Protein AF-A0A0R0KRW7-F1 (afdb_monomer_lite)

Organism: Glycine max (NCBI:txid3847)

Foldseek 3Di:
DDPPPPDDDDQADKDKDDPDDDDDDPPDQDADLDQWIWIDDRPWIWIKHADDDADLVQWGPWIWIFTPPVPPPDPPDGPTHGDLVSVVVVCCVPPVPDDSVVVCSNYPRIHGHPDDPPPPDDPPVLVVVVVVVVVVVVVLDDDDDDDDDDDDDDDDDDPPVVVVVVVVVVVVVVVPPVVNVVVPDPDDPVRVVVVVVVVVVVVVVVVVVVVVVVVVVVVVVVVVVVVSVVVVVVVVVSVVVVVVVVVVVVVVVVVVVVVVVVVVVVVVVVVVVVVVVVVVVVVVVVVVVVVVVVVVVVVVVVVVVVVVVVVVVVVVVVVVVVVVVVVVVVVVVVVVVVVVVVVPD

Secondary structure (DSSP, 8-state):
----------TT--EEE-SS-----TT-------SEEEEEETTEEEEEEE-S-B-TTSBBS-EEEEPPGGG-SSTT---EE-SHHHHHHHHHHH-TT--HHHHHHTS-SS-B-S-----TT---HHHHHHHHHHHHHHHH-------------------HHHHHHHHHHHHHHHTS-HHHHHHH----HHHHHHHHHHHHHHHHHHHHHHHHHHHHHHHHHHHHHHHHHHHHHHHHHHHHHHHHHHHHHHHHHHHHHHHHHHHHHHHHHHHHHHHHHHHHHHHHHHHHHHHHHHHHHHHHHHHHHHHHHHHHHHHHHHHHHHHHHHHHHHHHHHHHHHHHHHTT-

Radius of gyration: 58.1 Å; chains: 1; bounding box: 167×55×171 Å

InterPro domains:
  IPR055508 Domain of unknown function DUF7081 [PF23299] (48-113)

Sequence (345 aa):
MSPESVWAWHSSRVYIKTSALTSSIDGRLVKRHLSSCVIRLGMTLLTKKVGRRTNETGYFHDSYLSLPRSLERSSRHSRRFQSKPVVQRYIESNFPNMKIEEFFALFSWKVPTTKRTRTKEDTNPIQNFDKYLDTLDDLLGMPHTGITPCDDVTRGTSMDNKIEWCKKKLSSFLVVDFRSLVSYINLSVDELAKLKLVEQILLLSDAFMEAKGKFKEAHKLLADLKEKLKVCRLKNDYVQLKEKVTQTEAIIEGLVLNIQEINDKILSLQEKLMVKSNTLENMQKSKAELTSRLVYTANSIPTLSEKIQVELSERSKWEMEKANNAKHVAEIEEKLMCLRGLTSS

Structure (mmCIF, N/CA/C/O backbone):
data_AF-A0A0R0KRW7-F1
#
_entry.id   AF-A0A0R0KRW7-F1
#
loop_
_atom_site.group_PDB
_atom_site.id
_atom_site.type_symbol
_atom_site.label_atom_id
_atom_site.label_alt_id
_atom_site.label_comp_id
_atom_site.label_asym_id
_atom_site.label_entity_id
_atom_site.label_seq_id
_atom_site.pdbx_PDB_ins_code
_atom_site.Cartn_x
_atom_site.Cartn_y
_atom_site.Cartn_z
_atom_site.occupancy
_atom_site.B_iso_or_equiv
_atom_site.auth_seq_id
_atom_site.auth_comp_id
_atom_site.auth_asym_id
_atom_site.auth_atom_id
_atom_site.pdbx_PDB_model_num
ATOM 1 N N . MET A 1 1 ? -22.839 4.311 10.198 1.00 31.41 1 MET A N 1
ATOM 2 C CA . MET A 1 1 ? -22.871 3.191 9.237 1.00 31.41 1 MET A CA 1
ATOM 3 C C . MET A 1 1 ? -21.420 2.820 8.969 1.00 31.41 1 MET A C 1
ATOM 5 O O . MET A 1 1 ? -20.762 3.458 8.169 1.00 31.41 1 MET A O 1
ATOM 9 N N . SER A 1 2 ? -20.787 2.210 9.969 1.00 31.75 2 SER A N 1
ATOM 10 C CA . SER A 1 2 ? -20.574 0.759 10.079 1.00 31.75 2 SER A CA 1
ATOM 11 C C . SER A 1 2 ? -19.686 0.253 8.936 1.00 31.75 2 SER A C 1
ATOM 13 O O . SER A 1 2 ? -20.198 0.006 7.847 1.00 31.75 2 SER A O 1
ATOM 15 N N . PRO A 1 3 ? -18.365 0.066 9.144 1.00 33.88 3 PRO A N 1
ATOM 16 C CA . PRO A 1 3 ? -17.641 -0.933 8.381 1.00 33.88 3 PRO A CA 1
ATOM 17 C C . PRO A 1 3 ? -18.098 -2.290 8.923 1.00 33.88 3 PRO A C 1
ATOM 19 O O . PRO A 1 3 ? -17.384 -2.953 9.678 1.00 33.88 3 PRO A O 1
ATOM 22 N N . GLU A 1 4 ? -19.334 -2.660 8.593 1.00 31.75 4 GLU A N 1
ATOM 23 C CA . GLU A 1 4 ? -19.918 -3.951 8.909 1.00 31.75 4 GLU A CA 1
ATOM 24 C C . GLU A 1 4 ? -19.203 -4.985 8.045 1.00 31.75 4 GLU A C 1
ATOM 26 O O . GLU A 1 4 ? -19.602 -5.360 6.947 1.00 31.75 4 GLU A O 1
ATOM 31 N N . SER A 1 5 ? -18.052 -5.414 8.554 1.00 33.94 5 SER A N 1
ATOM 32 C CA . SER A 1 5 ? -17.471 -6.703 8.236 1.00 33.94 5 SER A CA 1
ATOM 33 C C . SER A 1 5 ? -18.461 -7.775 8.677 1.00 33.94 5 SER A C 1
ATOM 35 O O . SER A 1 5 ? -18.387 -8.279 9.797 1.00 33.94 5 SER A O 1
ATOM 37 N N . VAL A 1 6 ? -19.388 -8.102 7.780 1.00 29.09 6 VAL A N 1
ATOM 38 C CA . VAL A 1 6 ? -20.135 -9.354 7.803 1.00 29.09 6 VAL A CA 1
ATOM 39 C C . VAL A 1 6 ? -19.103 -10.466 7.648 1.00 29.09 6 VAL A C 1
ATOM 41 O O . VAL A 1 6 ? -18.555 -10.716 6.575 1.00 29.09 6 VAL A O 1
ATOM 44 N N . TRP A 1 7 ? -18.756 -11.085 8.771 1.00 35.22 7 TRP A N 1
ATOM 45 C CA . TRP A 1 7 ? -17.908 -12.262 8.796 1.00 35.22 7 TRP A CA 1
ATOM 46 C C . TRP A 1 7 ? -18.729 -13.448 8.297 1.00 35.22 7 TRP A C 1
ATOM 48 O O . TRP A 1 7 ? -19.513 -14.016 9.050 1.00 35.22 7 TRP A O 1
ATOM 58 N N . ALA A 1 8 ? -18.542 -13.840 7.039 1.00 26.78 8 ALA A N 1
ATOM 59 C CA . ALA A 1 8 ? -19.023 -15.131 6.568 1.00 26.78 8 ALA A CA 1
ATOM 60 C C . ALA A 1 8 ? -18.207 -16.241 7.256 1.00 26.78 8 ALA A C 1
ATOM 62 O O . ALA A 1 8 ? -16.998 -16.382 7.040 1.00 26.78 8 ALA A O 1
ATOM 63 N N . TRP A 1 9 ? -18.867 -17.002 8.131 1.00 28.81 9 TRP A N 1
ATOM 64 C CA . TRP A 1 9 ? -18.302 -18.173 8.793 1.00 28.81 9 TRP A CA 1
ATOM 65 C C . TRP A 1 9 ? -18.154 -19.305 7.773 1.00 28.81 9 TRP A C 1
ATOM 67 O O . TRP A 1 9 ? -19.097 -20.028 7.462 1.00 28.81 9 TRP A O 1
ATOM 77 N N . HIS A 1 10 ? -16.944 -19.474 7.250 1.00 30.69 10 HIS A N 1
ATOM 78 C CA . HIS A 1 10 ? -16.550 -20.701 6.571 1.00 30.69 10 HIS A CA 1
ATOM 79 C C . HIS A 1 10 ? -15.307 -21.273 7.240 1.00 30.69 10 HIS A C 1
ATOM 81 O O . HIS A 1 10 ? -14.278 -20.605 7.358 1.00 30.69 10 HIS A O 1
ATOM 87 N N . SER A 1 11 ? -15.450 -22.519 7.690 1.00 35.84 11 SER A N 1
ATOM 88 C CA . SER A 1 11 ? -14.599 -23.257 8.632 1.00 35.84 11 SER A CA 1
ATOM 89 C C . SER A 1 11 ? -13.183 -23.589 8.123 1.00 35.84 11 SER A C 1
ATOM 91 O O . SER A 1 11 ? -12.546 -24.525 8.599 1.00 35.84 11 SER A O 1
ATOM 93 N N . SER A 1 12 ? -12.651 -22.873 7.125 1.00 39.22 12 SER A N 1
ATOM 94 C CA . SER A 1 12 ? -11.348 -23.215 6.523 1.00 39.22 12 SER A CA 1
ATOM 95 C C . SER A 1 12 ? -10.602 -22.062 5.835 1.00 39.22 12 SER A C 1
ATOM 97 O O . SER A 1 12 ? -9.671 -22.327 5.083 1.00 39.22 12 SER A O 1
ATOM 99 N N . ARG A 1 13 ? -10.964 -20.783 6.037 1.00 49.62 13 ARG A N 1
ATOM 100 C CA . ARG A 1 13 ? -10.333 -19.667 5.293 1.00 49.62 13 ARG A CA 1
ATOM 101 C C . ARG A 1 13 ? -9.482 -18.742 6.164 1.00 49.62 13 ARG A C 1
ATOM 103 O O . ARG A 1 13 ? -9.932 -18.253 7.200 1.00 49.62 13 ARG A O 1
ATOM 110 N N . VAL A 1 14 ? -8.257 -18.484 5.701 1.00 53.16 14 VAL A N 1
ATOM 111 C CA . VAL A 1 14 ? -7.356 -17.455 6.236 1.00 53.16 14 VAL A CA 1
ATOM 112 C C . VAL A 1 14 ? -7.682 -16.124 5.568 1.00 53.16 14 VAL A C 1
ATOM 114 O O . VAL A 1 14 ? -7.745 -16.047 4.345 1.00 53.16 14 VAL A O 1
ATOM 117 N N . TYR A 1 15 ? -7.874 -15.068 6.357 1.00 54.38 15 TYR A N 1
ATOM 118 C CA . TYR A 1 15 ? -8.169 -13.728 5.836 1.00 54.38 15 TYR A CA 1
ATOM 119 C C . TYR A 1 15 ? -7.112 -12.730 6.301 1.00 54.38 15 TYR A C 1
ATOM 121 O O . TYR A 1 15 ? -6.777 -12.690 7.486 1.00 54.38 15 TYR A O 1
ATOM 129 N N . ILE A 1 16 ? -6.615 -11.892 5.389 1.00 54.97 16 ILE A N 1
ATOM 130 C CA . ILE A 1 16 ? -5.741 -10.764 5.727 1.00 54.97 16 ILE A CA 1
ATOM 131 C C . ILE A 1 16 ? -6.564 -9.481 5.651 1.00 54.97 16 ILE A C 1
ATOM 133 O O . ILE A 1 16 ? -7.033 -9.115 4.575 1.00 54.97 16 ILE A O 1
ATOM 137 N N . LYS A 1 17 ? -6.715 -8.773 6.773 1.00 52.03 17 LYS A N 1
ATOM 138 C CA . LYS A 1 17 ? -7.285 -7.418 6.790 1.00 52.03 17 LYS A CA 1
ATOM 139 C C . LYS A 1 17 ? -6.141 -6.408 6.848 1.00 52.03 17 LYS A C 1
ATOM 141 O O . LYS A 1 17 ? -5.274 -6.488 7.723 1.00 52.03 17 LYS A O 1
ATOM 146 N N . THR A 1 18 ? -6.123 -5.471 5.905 1.00 49.66 18 THR A N 1
ATOM 147 C CA . THR A 1 18 ? -5.118 -4.402 5.821 1.00 49.66 18 THR A CA 1
ATOM 148 C C . THR A 1 18 ? -5.741 -3.073 6.234 1.00 49.66 18 THR A C 1
ATOM 150 O O . THR A 1 18 ? -6.894 -2.809 5.910 1.00 49.66 18 THR A O 1
ATOM 153 N N . SER A 1 19 ? -4.995 -2.238 6.960 1.00 45.66 19 SER A N 1
ATOM 154 C CA . SER A 1 19 ? -5.414 -0.873 7.321 1.00 45.66 19 SER A CA 1
ATOM 155 C C . SER A 1 19 ? -5.158 0.153 6.209 1.00 45.66 19 SER A C 1
ATOM 157 O O . SER A 1 19 ? -5.560 1.300 6.341 1.00 45.66 19 SER A O 1
ATOM 159 N N . ALA A 1 20 ? -4.487 -0.249 5.125 1.00 40.38 20 ALA A N 1
ATOM 160 C CA . ALA A 1 20 ? -4.304 0.553 3.920 1.00 40.38 20 ALA A CA 1
ATOM 161 C C . ALA A 1 20 ? -5.348 0.152 2.865 1.00 40.38 20 ALA A C 1
ATOM 163 O O . ALA A 1 20 ? -5.613 -1.047 2.707 1.00 40.38 20 ALA A O 1
ATOM 164 N N . LEU A 1 21 ? -5.919 1.160 2.189 1.00 35.44 21 LEU A N 1
ATOM 165 C CA . LEU A 1 21 ? -6.928 1.062 1.127 1.00 35.44 21 LEU A CA 1
ATOM 166 C C . LEU A 1 21 ? -6.678 -0.150 0.219 1.00 35.44 21 LEU A C 1
ATOM 168 O O . LEU A 1 21 ? -5.613 -0.326 -0.372 1.00 35.44 21 LEU A O 1
ATOM 172 N N . THR A 1 22 ? -7.673 -1.026 0.160 1.00 34.88 22 THR A N 1
ATOM 173 C CA . THR A 1 22 ? -7.661 -2.251 -0.629 1.00 34.88 22 THR A CA 1
ATOM 174 C C . THR A 1 22 ? -7.817 -1.922 -2.113 1.00 34.88 22 THR A C 1
ATOM 176 O O . THR A 1 22 ? -8.914 -1.582 -2.537 1.00 34.88 22 THR A O 1
ATOM 179 N N . SER A 1 23 ? -6.773 -2.110 -2.922 1.00 31.39 23 SER A N 1
ATOM 180 C CA . SER A 1 23 ? -6.939 -2.430 -4.346 1.00 31.39 23 SER A CA 1
ATOM 181 C C . SER A 1 23 ? -6.799 -3.943 -4.522 1.00 31.39 23 SER A C 1
ATOM 183 O O . SER A 1 23 ? -5.734 -4.525 -4.317 1.00 31.39 23 SER A O 1
ATOM 185 N N . SER A 1 24 ? -7.909 -4.621 -4.794 1.00 35.03 24 SER A N 1
ATOM 186 C CA . SER A 1 24 ? -7.885 -5.993 -5.304 1.00 35.03 24 SER A CA 1
ATOM 187 C C . SER A 1 24 ? -7.677 -5.901 -6.812 1.00 35.03 24 SER A C 1
ATOM 189 O O . SER A 1 24 ? -8.464 -5.236 -7.475 1.00 35.03 24 SER A O 1
ATOM 191 N N . ILE A 1 25 ? -6.624 -6.525 -7.340 1.00 36.22 25 ILE A N 1
ATOM 192 C CA . ILE A 1 25 ? -6.445 -6.719 -8.783 1.00 36.22 25 ILE A CA 1
ATOM 193 C C . ILE A 1 25 ? -6.683 -8.212 -9.036 1.00 36.22 25 ILE A C 1
ATOM 195 O O . ILE A 1 25 ? -5.952 -9.054 -8.512 1.00 36.22 25 ILE A O 1
ATOM 199 N N . ASP A 1 26 ? -7.752 -8.530 -9.767 1.00 31.86 26 ASP A N 1
ATOM 200 C CA . ASP A 1 26 ? -8.047 -9.842 -10.369 1.00 31.86 26 ASP A CA 1
ATOM 201 C C . ASP A 1 26 ? -7.957 -11.084 -9.470 1.00 31.86 26 ASP A C 1
ATOM 203 O O . ASP A 1 26 ? -7.487 -12.141 -9.892 1.00 31.86 26 ASP A O 1
ATOM 207 N N . GLY A 1 27 ? -8.380 -10.993 -8.205 1.00 35.91 27 GLY A N 1
ATOM 208 C CA . GLY A 1 27 ? -8.487 -12.171 -7.330 1.00 35.91 27 GLY A CA 1
ATOM 209 C C . GLY A 1 27 ? -7.157 -12.883 -7.031 1.00 35.91 27 GLY A C 1
ATOM 210 O O . GLY A 1 27 ? -7.159 -13.937 -6.396 1.00 35.91 27 GLY A O 1
ATOM 211 N N . ARG A 1 28 ? -6.014 -12.312 -7.436 1.00 33.75 28 ARG A N 1
ATOM 212 C CA . ARG A 1 28 ? -4.675 -12.824 -7.130 1.00 33.75 28 ARG A CA 1
ATOM 213 C C . ARG A 1 28 ? -4.136 -12.135 -5.879 1.00 33.75 28 ARG A C 1
ATOM 215 O O . ARG A 1 28 ? -4.021 -10.913 -5.816 1.00 33.75 28 ARG A O 1
ATOM 222 N N . LEU A 1 29 ? -3.774 -12.931 -4.871 1.00 40.47 29 LEU A N 1
ATOM 223 C CA . LEU A 1 29 ? -3.101 -12.462 -3.657 1.00 40.47 29 LEU A CA 1
ATOM 224 C C . LEU A 1 29 ? -1.715 -11.902 -4.014 1.00 40.47 29 LEU A C 1
ATOM 226 O O . LEU A 1 29 ? -0.732 -12.634 -4.106 1.00 40.47 29 LEU A O 1
ATOM 230 N N . VAL A 1 30 ? -1.624 -10.589 -4.222 1.00 44.44 30 VAL A N 1
ATOM 231 C CA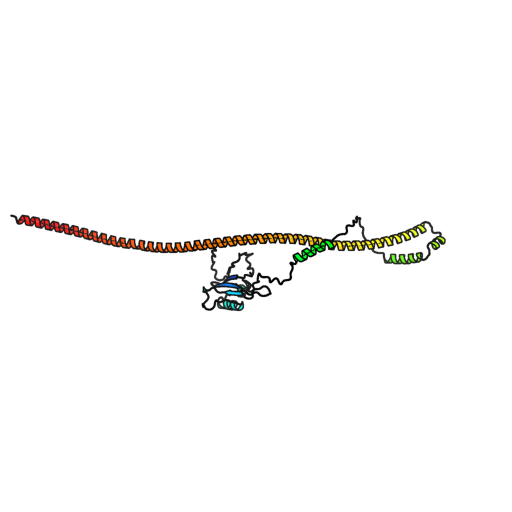 . VAL A 1 30 ? -0.341 -9.892 -4.366 1.00 44.44 30 VAL A CA 1
ATOM 232 C C . VAL A 1 30 ? 0.371 -9.913 -3.013 1.00 44.44 30 VAL A C 1
ATOM 234 O O . VAL A 1 30 ? -0.179 -9.446 -2.013 1.00 44.44 30 VAL A O 1
ATOM 237 N N . LYS A 1 31 ? 1.607 -10.430 -2.964 1.00 50.94 31 LYS A N 1
ATOM 238 C CA . LYS A 1 31 ? 2.468 -10.346 -1.771 1.00 50.94 31 LYS A CA 1
ATOM 239 C C . LYS A 1 31 ? 2.652 -8.876 -1.394 1.00 50.94 31 LYS A C 1
ATOM 241 O O . LYS A 1 31 ? 3.368 -8.144 -2.069 1.00 50.94 31 LYS A O 1
ATOM 246 N N . ARG A 1 32 ? 2.019 -8.432 -0.305 1.00 51.38 32 ARG A N 1
ATOM 247 C CA . ARG A 1 32 ? 2.149 -7.046 0.162 1.00 51.38 32 ARG A CA 1
ATOM 248 C C . ARG A 1 32 ? 3.251 -6.904 1.210 1.00 51.38 32 ARG A C 1
ATOM 250 O O . ARG A 1 32 ? 3.302 -7.630 2.206 1.00 51.38 32 ARG A O 1
ATOM 257 N N . HIS A 1 33 ? 4.104 -5.908 1.007 1.00 59.16 33 HIS A N 1
ATOM 258 C CA . HIS A 1 33 ? 5.151 -5.485 1.932 1.00 59.16 33 HIS A CA 1
ATOM 259 C C . HIS A 1 33 ? 4.600 -4.485 2.955 1.00 59.16 33 HIS A C 1
ATOM 261 O O . HIS A 1 33 ? 4.917 -3.302 2.929 1.00 59.16 33 HIS A O 1
ATOM 267 N N . LEU A 1 34 ? 3.728 -4.955 3.848 1.00 60.06 34 LEU A N 1
ATOM 268 C CA . LEU A 1 34 ? 3.102 -4.093 4.853 1.00 60.06 34 LEU A CA 1
ATOM 269 C C . LEU A 1 34 ? 3.888 -4.098 6.166 1.00 60.06 34 LEU A C 1
ATOM 271 O O . LEU A 1 34 ? 4.282 -5.160 6.665 1.00 60.06 34 LEU A O 1
ATOM 275 N N . SER A 1 35 ? 4.056 -2.900 6.731 1.00 63.94 35 SER A N 1
ATOM 276 C CA . SER A 1 35 ? 4.603 -2.660 8.073 1.00 63.94 35 SER A CA 1
ATOM 277 C C . SER A 1 35 ? 3.671 -3.165 9.181 1.00 63.94 35 SER A C 1
ATOM 279 O O . SER A 1 35 ? 4.138 -3.516 10.266 1.00 63.94 35 SER A O 1
ATOM 281 N N . SER A 1 36 ? 2.367 -3.256 8.896 1.00 68.06 36 SER A N 1
ATOM 282 C CA . SER A 1 36 ? 1.356 -3.830 9.781 1.00 68.06 36 SER A CA 1
ATOM 283 C C . SER A 1 36 ? 0.233 -4.508 8.990 1.00 68.06 36 SER A C 1
ATOM 285 O O . SER A 1 36 ? -0.261 -3.951 8.009 1.00 68.06 36 SER A O 1
ATOM 287 N N . CYS A 1 37 ? -0.182 -5.708 9.397 1.00 70.50 37 CYS A N 1
ATOM 288 C CA . CYS A 1 37 ? -1.376 -6.379 8.868 1.00 70.50 37 CYS A CA 1
ATOM 289 C C . CYS A 1 37 ? -2.002 -7.309 9.916 1.00 70.50 37 CYS A C 1
ATOM 291 O O . CYS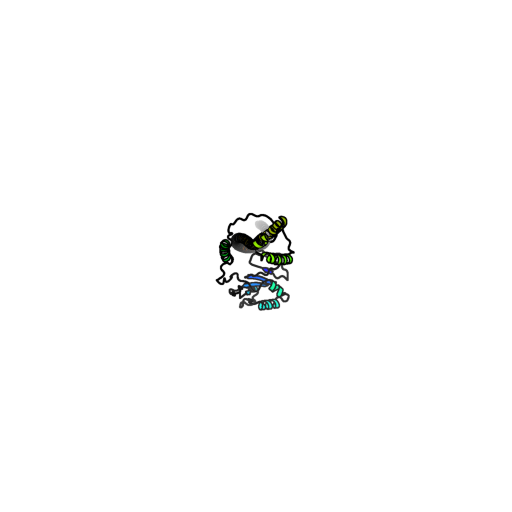 A 1 37 ? -1.320 -7.753 10.839 1.00 70.50 37 CYS A O 1
ATOM 293 N N . VAL A 1 38 ? -3.296 -7.612 9.781 1.00 71.94 38 VAL A N 1
ATOM 294 C CA . VAL A 1 38 ? -3.994 -8.576 10.645 1.00 71.94 38 VAL A CA 1
ATOM 295 C C . VAL A 1 38 ? -4.279 -9.839 9.845 1.00 71.94 38 VAL A C 1
ATOM 297 O O . VAL A 1 38 ? -4.861 -9.769 8.767 1.00 71.94 38 VAL A O 1
ATOM 300 N N . ILE A 1 39 ? -3.879 -10.987 10.381 1.00 73.12 39 ILE A N 1
ATOM 301 C CA . ILE A 1 39 ? -4.018 -12.312 9.786 1.00 73.12 39 ILE A CA 1
ATOM 302 C C . ILE A 1 39 ? -4.980 -13.123 10.653 1.00 73.12 39 ILE A C 1
ATOM 304 O O . ILE A 1 39 ? -4.706 -13.375 11.826 1.00 73.12 39 ILE A O 1
ATOM 308 N N . ARG A 1 40 ? -6.112 -13.538 10.089 1.00 71.50 40 ARG A N 1
ATOM 309 C CA . ARG A 1 40 ? -7.107 -14.366 10.773 1.00 71.50 40 ARG A CA 1
ATOM 310 C C . ARG A 1 40 ? -6.885 -15.841 10.459 1.00 71.50 40 ARG A C 1
ATOM 312 O O . ARG A 1 40 ? -7.041 -16.238 9.313 1.00 71.50 40 ARG A O 1
ATOM 319 N N . LEU A 1 41 ? -6.590 -16.640 11.480 1.00 71.31 41 LEU A N 1
ATOM 320 C CA . LEU A 1 41 ? -6.501 -18.100 11.438 1.00 71.31 41 LEU A CA 1
ATOM 321 C C . LEU A 1 41 ? -7.657 -18.687 12.254 1.00 71.31 41 LEU A C 1
ATOM 323 O O . LEU A 1 41 ? -7.576 -18.779 13.479 1.00 71.31 41 LEU A O 1
ATOM 327 N N . GLY A 1 42 ? -8.769 -19.022 11.595 1.00 70.50 42 GLY A N 1
ATOM 328 C CA . GLY A 1 42 ? -9.986 -19.467 12.284 1.00 70.50 42 GLY A CA 1
ATOM 329 C C . GLY A 1 42 ? -10.523 -18.399 13.250 1.00 70.50 42 GLY A C 1
ATOM 330 O O . GLY A 1 42 ? -10.955 -17.324 12.818 1.00 70.50 42 GLY A O 1
ATOM 331 N N . MET A 1 43 ? -10.483 -18.687 14.557 1.00 65.81 43 MET A N 1
ATOM 332 C CA . MET A 1 43 ? -10.848 -17.749 15.635 1.00 65.81 43 MET A CA 1
ATOM 333 C C . MET A 1 43 ? -9.674 -16.883 16.137 1.00 65.81 43 MET A C 1
ATOM 335 O O . MET A 1 43 ? -9.883 -15.967 16.930 1.00 65.81 43 MET A O 1
ATOM 339 N N . THR A 1 44 ? -8.447 -17.128 15.672 1.00 66.75 44 THR A N 1
ATOM 340 C CA . THR A 1 44 ? -7.239 -16.421 16.120 1.00 66.75 44 THR A CA 1
ATOM 341 C C . THR A 1 44 ? -6.894 -15.259 15.192 1.00 66.75 44 THR A C 1
ATOM 343 O O . THR A 1 44 ? -6.818 -15.431 13.979 1.00 66.75 44 THR A O 1
ATOM 346 N N . LEU A 1 45 ? -6.630 -14.073 15.750 1.00 77.00 45 LEU A N 1
ATOM 347 C CA . LEU A 1 45 ? -6.211 -12.878 15.000 1.00 77.00 45 LEU A CA 1
ATOM 348 C C . LEU A 1 45 ? -4.741 -12.534 15.275 1.00 77.00 45 LEU A C 1
ATOM 350 O O . LEU A 1 45 ? -4.423 -11.875 16.254 1.00 77.00 45 LEU A O 1
ATOM 354 N N . LEU A 1 46 ? -3.814 -12.930 14.413 1.00 78.19 46 LEU A N 1
ATOM 355 C CA . LEU A 1 46 ? -2.413 -12.525 14.538 1.00 78.19 46 LEU A CA 1
ATOM 356 C C . LEU A 1 46 ? -2.207 -11.132 13.942 1.00 78.19 46 LEU A C 1
ATOM 358 O O . LEU A 1 46 ? -2.656 -10.855 12.837 1.00 78.19 46 LEU A O 1
ATOM 362 N N . THR A 1 47 ? -1.497 -10.249 14.640 1.00 80.12 47 THR A N 1
ATOM 363 C CA . THR A 1 47 ? -1.122 -8.934 14.096 1.00 80.12 47 THR A CA 1
ATOM 364 C C . THR A 1 47 ? 0.357 -8.920 13.755 1.00 80.12 47 THR A C 1
ATOM 366 O O . THR A 1 47 ? 1.193 -9.100 14.638 1.00 80.12 47 THR A O 1
ATOM 369 N N . LYS A 1 48 ? 0.696 -8.683 12.491 1.00 82.06 48 LYS A N 1
ATOM 370 C CA . LYS A 1 48 ? 2.069 -8.448 12.053 1.00 82.06 48 LYS A CA 1
ATOM 371 C C . LYS A 1 48 ? 2.465 -7.023 12.366 1.00 82.06 48 LYS A C 1
ATOM 373 O O . LYS A 1 48 ? 1.716 -6.101 12.065 1.00 82.06 48 LYS A O 1
ATOM 378 N N . LYS A 1 49 ? 3.652 -6.854 12.935 1.00 83.12 49 LYS A N 1
ATOM 379 C CA . LYS A 1 49 ? 4.272 -5.557 13.187 1.00 83.12 49 LYS A CA 1
ATOM 380 C C . LYS A 1 49 ? 5.749 -5.617 12.831 1.00 83.12 49 LYS A C 1
ATOM 382 O O . LYS A 1 49 ? 6.388 -6.661 12.956 1.00 83.12 49 LYS A O 1
ATOM 387 N N . VAL A 1 50 ? 6.289 -4.483 12.413 1.00 82.25 50 VAL A N 1
ATOM 388 C CA . VAL A 1 50 ? 7.732 -4.278 12.270 1.00 82.25 50 VAL A CA 1
ATOM 389 C C . VAL A 1 50 ? 8.271 -3.505 13.473 1.00 82.25 50 VAL A C 1
ATOM 391 O O . VAL A 1 50 ? 7.579 -2.672 14.061 1.00 82.25 50 VAL A O 1
ATOM 394 N N . GLY A 1 51 ? 9.491 -3.832 13.887 1.00 78.88 51 GLY A N 1
ATOM 395 C CA . GLY A 1 51 ? 10.253 -3.087 14.879 1.00 78.88 51 GLY A CA 1
ATOM 396 C C . GLY A 1 51 ? 10.819 -1.788 14.304 1.00 78.88 51 GLY A C 1
ATOM 397 O O . GLY A 1 51 ? 10.549 -1.413 13.166 1.00 78.88 51 GLY A O 1
ATOM 398 N N . ARG A 1 52 ? 11.620 -1.087 15.111 1.00 79.81 52 ARG A N 1
ATOM 399 C CA . ARG A 1 52 ? 12.201 0.213 14.729 1.00 79.81 52 ARG A CA 1
ATOM 400 C C . ARG A 1 52 ? 13.520 0.099 13.957 1.00 79.81 52 ARG A C 1
ATOM 402 O O . ARG A 1 52 ? 13.896 1.051 13.286 1.00 79.81 52 ARG A O 1
ATOM 409 N N . ARG A 1 53 ? 14.225 -1.032 14.074 1.00 80.38 53 ARG A N 1
ATOM 410 C CA . ARG A 1 53 ? 15.563 -1.232 13.499 1.00 80.38 53 ARG A CA 1
ATOM 411 C C . ARG A 1 53 ? 15.486 -1.529 12.005 1.00 80.38 53 ARG A C 1
ATOM 413 O O . ARG A 1 53 ? 14.666 -2.343 11.576 1.00 80.38 53 ARG A O 1
ATOM 420 N N . THR A 1 54 ? 16.377 -0.916 11.238 1.00 81.19 54 THR A N 1
ATOM 421 C CA . THR A 1 54 ? 16.511 -1.087 9.788 1.00 81.19 54 THR A CA 1
ATOM 422 C C . THR A 1 54 ? 17.943 -1.484 9.458 1.00 81.19 54 THR A C 1
ATOM 424 O O . THR A 1 54 ? 18.863 -1.034 10.134 1.00 81.19 54 THR A O 1
ATOM 427 N N . ASN A 1 55 ? 18.138 -2.327 8.449 1.00 79.88 55 ASN A N 1
ATOM 428 C CA . ASN A 1 55 ? 19.468 -2.676 7.958 1.00 79.88 55 ASN A CA 1
ATOM 429 C C . ASN A 1 55 ? 19.883 -1.785 6.773 1.00 79.88 55 ASN A C 1
ATOM 431 O O . ASN A 1 55 ? 19.044 -1.126 6.159 1.00 79.88 55 ASN A O 1
ATOM 435 N N . GLU A 1 56 ? 21.173 -1.800 6.439 1.00 81.44 56 GLU A N 1
ATOM 436 C CA . GLU A 1 56 ? 21.752 -1.020 5.329 1.00 81.44 56 GLU A CA 1
ATOM 437 C C . GLU A 1 56 ? 21.144 -1.388 3.968 1.00 81.44 56 GLU A C 1
ATOM 439 O O . GLU A 1 56 ? 21.020 -0.551 3.083 1.00 81.44 56 GLU A O 1
ATOM 444 N N . THR A 1 57 ? 20.665 -2.627 3.820 1.00 80.75 57 THR A N 1
ATOM 445 C CA . THR A 1 57 ? 19.989 -3.101 2.603 1.00 80.75 57 THR A CA 1
ATOM 446 C C . THR A 1 57 ? 18.546 -2.592 2.446 1.00 80.75 57 THR A C 1
ATOM 448 O O . THR A 1 57 ? 17.867 -2.989 1.503 1.00 80.75 57 THR A O 1
ATOM 451 N N . GLY A 1 58 ? 18.041 -1.765 3.371 1.00 78.94 58 GLY A N 1
ATOM 452 C CA . GLY A 1 58 ? 16.712 -1.152 3.273 1.00 78.94 58 GLY A CA 1
ATOM 453 C C . GLY A 1 58 ? 15.547 -2.032 3.738 1.00 78.94 58 GLY A C 1
ATOM 454 O O . GLY A 1 58 ? 14.453 -1.947 3.184 1.00 78.94 58 GLY A O 1
ATOM 455 N N . TYR A 1 59 ? 15.750 -2.889 4.742 1.00 82.75 59 TYR A N 1
ATOM 456 C CA . TYR A 1 59 ? 14.718 -3.750 5.335 1.00 82.75 59 TYR A CA 1
ATOM 457 C C . TYR A 1 59 ? 14.627 -3.573 6.851 1.00 82.75 59 TYR A C 1
ATOM 459 O O . TYR A 1 59 ? 15.621 -3.315 7.530 1.00 82.75 59 TYR A O 1
ATOM 467 N N . PHE A 1 60 ? 13.432 -3.778 7.408 1.00 81.62 60 PHE A N 1
ATOM 468 C CA . PHE A 1 60 ? 13.252 -3.869 8.856 1.00 81.62 60 PHE A CA 1
ATOM 469 C C . PHE A 1 60 ? 13.929 -5.134 9.391 1.00 81.62 60 PHE A C 1
ATOM 471 O O . PHE A 1 60 ? 13.698 -6.232 8.881 1.00 81.62 60 PHE A O 1
ATOM 478 N N . HIS A 1 61 ? 14.750 -4.974 10.427 1.00 80.62 61 HIS A N 1
ATOM 479 C CA . HIS A 1 61 ? 15.491 -6.075 11.041 1.00 80.62 61 HIS A CA 1
ATOM 480 C C . HIS A 1 61 ? 14.564 -6.995 11.844 1.00 80.62 61 HIS A C 1
ATOM 482 O O . HIS A 1 61 ? 14.627 -8.215 11.727 1.00 80.62 61 HIS A O 1
ATOM 488 N N . ASP A 1 62 ? 13.638 -6.397 12.594 1.00 79.00 62 ASP A N 1
ATOM 489 C CA . ASP A 1 62 ? 12.707 -7.128 13.444 1.00 79.00 62 ASP A CA 1
ATOM 490 C C . ASP A 1 62 ? 11.308 -7.060 12.843 1.00 79.00 62 ASP A C 1
ATOM 492 O O . ASP A 1 62 ? 10.728 -5.983 12.708 1.00 79.00 62 ASP A O 1
ATOM 496 N N . SER A 1 63 ? 10.725 -8.208 12.521 1.00 82.50 63 SER A N 1
ATOM 497 C CA . SER A 1 63 ? 9.287 -8.324 12.290 1.00 82.50 63 SER A CA 1
ATOM 498 C C . SER A 1 63 ? 8.740 -9.407 13.201 1.00 82.50 63 SER A C 1
ATOM 500 O O . SER A 1 63 ? 9.400 -10.414 13.449 1.00 82.50 63 SER A O 1
ATOM 502 N N . TYR A 1 64 ? 7.560 -9.170 13.760 1.00 86.88 64 TYR A N 1
ATOM 503 C CA . TYR A 1 64 ? 6.951 -10.096 14.697 1.00 86.88 64 TYR A CA 1
ATOM 504 C C . TYR A 1 64 ? 5.445 -10.194 14.492 1.00 86.88 64 TYR A C 1
ATOM 506 O O . TYR A 1 64 ? 4.789 -9.237 14.076 1.00 86.88 64 TYR A O 1
ATOM 514 N N . LEU A 1 65 ? 4.892 -11.363 14.807 1.00 87.00 65 LEU A N 1
ATOM 515 C CA . LEU A 1 65 ? 3.451 -11.570 14.922 1.00 87.00 65 LEU A CA 1
ATOM 516 C C . LEU A 1 65 ? 3.064 -11.534 16.399 1.00 87.00 65 LEU A C 1
ATOM 518 O O . LEU A 1 65 ? 3.642 -12.256 17.202 1.00 87.00 65 LEU A O 1
ATOM 522 N N . SER A 1 66 ? 2.098 -10.705 16.771 1.00 84.44 66 SER A N 1
ATOM 523 C CA . SER A 1 66 ? 1.532 -10.681 18.121 1.00 84.44 66 SER A CA 1
ATOM 524 C C . SER A 1 66 ? 0.167 -11.358 18.146 1.00 84.44 66 SER A C 1
ATOM 526 O O . SER A 1 66 ? -0.680 -11.063 17.298 1.00 84.44 66 SER A O 1
ATOM 528 N N . LEU A 1 67 ? -0.052 -12.217 19.140 1.00 80.25 67 LEU A N 1
ATOM 529 C CA . LEU A 1 67 ? -1.375 -12.743 19.476 1.00 80.25 67 LEU A CA 1
ATOM 530 C C . LEU A 1 67 ? -2.273 -11.649 20.086 1.00 80.25 67 LEU A C 1
ATOM 532 O O . LEU A 1 67 ? -1.762 -10.714 20.707 1.00 80.25 67 LEU A O 1
ATOM 536 N N . PRO A 1 68 ? -3.607 -11.746 19.944 1.00 71.94 68 PRO A N 1
ATOM 537 C CA . PRO A 1 68 ? -4.534 -10.921 20.705 1.00 71.94 68 PRO A CA 1
ATOM 538 C C . PRO A 1 68 ? -4.394 -11.224 22.192 1.00 71.94 68 PRO A C 1
ATOM 540 O O . PRO A 1 68 ? -4.255 -12.390 22.567 1.00 71.94 68 PRO A O 1
ATOM 543 N N . ARG A 1 69 ? -4.557 -10.198 23.035 1.00 70.81 69 ARG A N 1
ATOM 544 C CA . ARG A 1 69 ? -4.573 -10.352 24.500 1.00 70.81 69 ARG A CA 1
ATOM 545 C C . ARG A 1 69 ? -5.559 -11.425 24.977 1.00 70.81 69 ARG A C 1
ATOM 547 O O . ARG A 1 69 ? -5.264 -12.127 25.931 1.00 70.81 69 ARG A O 1
ATOM 554 N N . SER A 1 70 ? -6.684 -11.617 24.284 1.00 65.94 70 SER A N 1
ATOM 555 C CA . SER A 1 70 ? -7.685 -12.642 24.622 1.00 65.94 70 SER A CA 1
ATOM 556 C C . SER A 1 70 ? -7.191 -14.089 24.487 1.00 65.94 70 SER A C 1
ATOM 558 O O . SER A 1 70 ? -7.784 -14.989 25.070 1.00 65.94 70 SER A O 1
ATOM 560 N N . LEU A 1 71 ? -6.113 -14.330 23.732 1.00 66.38 71 LEU A N 1
ATOM 561 C CA . LEU A 1 71 ? -5.505 -15.654 23.536 1.00 66.38 71 LEU A CA 1
ATOM 562 C C . LEU A 1 71 ? -4.158 -15.796 24.267 1.00 66.38 71 LEU A C 1
ATOM 564 O O . LEU A 1 71 ? -3.492 -16.840 24.202 1.00 66.38 71 LEU A O 1
ATOM 568 N N . GLU A 1 72 ? -3.740 -14.757 24.990 1.00 70.44 72 GLU A N 1
ATOM 569 C CA . GLU A 1 72 ? -2.579 -14.798 25.868 1.00 70.44 72 GLU A CA 1
ATOM 570 C C . GLU A 1 72 ? -2.948 -15.600 27.130 1.00 70.44 72 GLU A C 1
ATOM 572 O O . GLU A 1 72 ? -3.423 -15.060 28.119 1.00 70.44 72 GLU A O 1
ATOM 577 N N . ARG A 1 73 ? -2.719 -16.925 27.102 1.00 60.84 73 ARG A N 1
ATOM 578 C CA . ARG A 1 73 ? -2.935 -17.852 28.243 1.00 60.84 73 ARG A CA 1
ATOM 579 C C . ARG A 1 73 ? -2.163 -17.488 29.530 1.00 60.84 73 ARG A C 1
ATOM 581 O O . ARG A 1 73 ? -2.301 -18.172 30.534 1.00 60.84 73 ARG A O 1
ATOM 588 N N . SER A 1 74 ? -1.319 -16.460 29.504 1.00 58.09 74 SER A N 1
ATOM 589 C CA . SER A 1 74 ? -0.589 -15.955 30.664 1.00 58.09 74 SER A CA 1
ATOM 590 C C . SER A 1 74 ? -0.293 -14.470 30.468 1.00 58.09 74 SER A C 1
ATOM 592 O O . SER A 1 74 ? 0.200 -14.058 29.417 1.00 58.09 74 SER A O 1
ATOM 594 N N . SER A 1 75 ? -0.572 -13.675 31.502 1.00 55.22 75 SER A N 1
ATOM 595 C CA . SER A 1 75 ? -0.372 -12.221 31.530 1.00 55.22 75 SER A CA 1
ATOM 596 C C . SER A 1 75 ? 1.098 -11.795 31.508 1.00 55.22 75 SER A C 1
ATOM 598 O O . SER A 1 75 ? 1.391 -10.615 31.332 1.00 55.22 75 SER A O 1
ATOM 600 N N . ARG A 1 76 ? 2.039 -12.731 31.695 1.00 49.34 76 ARG A N 1
ATOM 601 C CA . ARG A 1 76 ? 3.453 -12.386 31.897 1.00 49.34 76 ARG A CA 1
ATOM 602 C C . ARG A 1 76 ? 4.255 -12.264 30.608 1.00 49.34 76 ARG A C 1
ATOM 604 O O . ARG A 1 76 ? 5.317 -11.659 30.631 1.00 49.34 76 ARG A O 1
ATOM 611 N N . HIS A 1 77 ? 3.765 -12.787 29.485 1.00 49.59 77 HIS A N 1
ATOM 612 C CA . HIS A 1 77 ? 4.494 -12.718 28.221 1.00 49.59 77 HIS A CA 1
ATOM 613 C C . HIS A 1 77 ? 3.516 -12.559 27.064 1.00 49.59 77 HIS A C 1
ATOM 615 O O . HIS A 1 77 ? 2.910 -13.534 26.614 1.00 49.59 77 HIS A O 1
ATOM 621 N N . SER A 1 78 ? 3.395 -11.332 26.547 1.00 56.88 78 SER A N 1
ATOM 622 C CA . SER A 1 78 ? 2.746 -11.129 25.254 1.00 56.88 78 SER A CA 1
ATOM 623 C C . SER A 1 78 ? 3.465 -12.001 24.233 1.00 56.88 78 SER A C 1
ATOM 625 O O . SER A 1 78 ? 4.658 -11.800 23.979 1.00 56.88 78 SER A O 1
ATOM 627 N N . ARG A 1 79 ? 2.779 -13.022 23.702 1.00 70.19 79 ARG A N 1
ATOM 628 C CA . ARG A 1 79 ? 3.386 -13.971 22.762 1.00 70.19 79 ARG A CA 1
ATOM 629 C C . ARG A 1 79 ? 3.610 -13.258 21.433 1.00 70.19 79 ARG A C 1
ATOM 631 O O . ARG A 1 79 ? 2.754 -13.240 20.549 1.00 70.19 79 ARG A O 1
ATOM 638 N N . ARG A 1 80 ? 4.780 -12.629 21.340 1.00 81.69 80 ARG A N 1
ATOM 639 C CA . ARG A 1 80 ? 5.354 -12.060 20.126 1.00 81.69 80 ARG A CA 1
ATOM 640 C C . ARG A 1 80 ? 6.216 -13.129 19.474 1.00 81.69 80 ARG A C 1
ATOM 642 O O . ARG A 1 80 ? 7.231 -13.543 20.025 1.00 81.69 80 ARG A O 1
ATOM 649 N N . PHE A 1 81 ? 5.828 -13.556 18.287 1.00 85.69 81 PHE A N 1
ATOM 650 C CA . PHE A 1 81 ? 6.605 -14.468 17.467 1.00 85.69 81 PHE A CA 1
ATOM 651 C C . PHE A 1 81 ? 7.600 -13.666 16.635 1.00 85.69 81 PHE A C 1
ATOM 653 O O . PHE A 1 81 ? 7.219 -13.054 15.642 1.00 85.69 81 PHE A O 1
ATOM 660 N N . GLN A 1 82 ? 8.859 -13.635 17.068 1.00 82.12 82 GLN A N 1
ATOM 661 C CA . GLN A 1 82 ? 9.908 -12.785 16.487 1.00 82.12 82 GLN A CA 1
ATOM 662 C C . GLN A 1 82 ? 10.597 -13.392 15.255 1.00 82.12 82 GLN A C 1
ATOM 664 O O . GLN A 1 82 ? 11.387 -12.724 14.597 1.00 82.12 82 GLN A O 1
ATOM 669 N N . SER A 1 83 ? 10.321 -14.656 14.926 1.00 85.19 83 SER A N 1
ATOM 670 C CA . SER A 1 83 ? 10.942 -15.326 13.785 1.00 85.19 83 SER A CA 1
ATOM 671 C C . SER A 1 83 ? 9.994 -16.312 13.108 1.00 85.19 83 SER A C 1
ATOM 673 O O . SER A 1 83 ? 9.110 -16.898 13.744 1.00 85.19 83 SER A O 1
ATOM 675 N N . LYS A 1 84 ? 10.211 -16.511 11.802 1.00 86.25 84 LYS A N 1
ATOM 676 C CA . LYS A 1 84 ? 9.449 -17.444 10.960 1.00 86.25 84 LYS A CA 1
ATOM 677 C C . LYS A 1 84 ? 9.342 -18.857 11.584 1.00 86.25 84 LYS A C 1
ATOM 679 O O . LYS A 1 84 ? 8.223 -19.360 11.660 1.00 86.25 84 LYS A O 1
ATOM 684 N N . PRO A 1 85 ? 10.418 -19.464 12.138 1.00 89.25 85 PRO A N 1
ATOM 685 C CA . PRO A 1 85 ? 10.345 -20.803 12.740 1.00 89.25 85 PRO A CA 1
ATOM 686 C C . PRO A 1 85 ? 9.488 -20.895 14.009 1.00 89.25 85 PRO A C 1
ATOM 688 O O . PRO A 1 85 ? 8.965 -21.958 14.333 1.00 89.25 85 PRO A O 1
ATOM 691 N N . VAL A 1 86 ? 9.349 -19.804 14.770 1.00 86.88 86 VAL A N 1
ATOM 692 C CA . VAL A 1 86 ? 8.502 -19.803 15.977 1.00 86.88 86 VAL A CA 1
ATOM 693 C C . VAL A 1 86 ? 7.026 -19.753 15.582 1.00 86.88 86 VAL A C 1
ATOM 695 O O . VAL A 1 86 ? 6.202 -20.448 16.172 1.00 86.88 86 VAL A O 1
ATOM 698 N N . VAL A 1 87 ? 6.698 -18.972 14.549 1.00 85.88 87 VAL A N 1
ATOM 699 C CA . VAL A 1 87 ? 5.345 -18.925 13.977 1.00 85.88 87 VAL A CA 1
ATOM 700 C C . VAL A 1 87 ? 4.957 -20.280 13.402 1.00 85.88 87 VAL A C 1
ATOM 702 O O . VAL A 1 87 ? 3.853 -20.750 13.653 1.00 85.88 87 VAL A O 1
ATOM 705 N N . GLN A 1 88 ? 5.875 -20.919 12.678 1.00 89.56 88 GLN A N 1
ATOM 706 C CA . GLN A 1 88 ? 5.669 -22.246 12.115 1.00 89.56 88 GLN A CA 1
ATOM 707 C C . GLN A 1 88 ? 5.304 -23.270 13.198 1.00 89.56 88 GLN A C 1
ATOM 709 O O . GLN A 1 88 ? 4.223 -23.849 13.130 1.00 89.56 88 GLN A O 1
ATOM 714 N N . ARG A 1 89 ? 6.125 -23.392 14.253 1.00 89.06 89 ARG A N 1
ATOM 715 C CA . ARG A 1 89 ? 5.847 -24.293 15.387 1.00 89.06 89 ARG A CA 1
ATOM 716 C C . ARG A 1 89 ? 4.493 -24.017 16.043 1.00 89.06 89 ARG A C 1
ATOM 718 O O . ARG A 1 89 ? 3.787 -24.943 16.438 1.00 89.06 89 ARG A O 1
ATOM 725 N N . TYR A 1 90 ? 4.112 -22.743 16.164 1.00 86.25 90 TYR A N 1
ATOM 726 C CA . TYR A 1 90 ? 2.804 -22.364 16.700 1.00 86.25 90 TYR A CA 1
ATOM 727 C C . TYR A 1 90 ? 1.652 -22.834 15.802 1.00 86.25 90 TYR A C 1
ATOM 729 O O . TYR A 1 90 ? 0.667 -23.365 16.316 1.00 86.25 90 TYR A O 1
ATOM 737 N N . ILE A 1 91 ? 1.774 -22.654 14.485 1.00 85.38 91 ILE A N 1
ATOM 738 C CA . ILE A 1 91 ? 0.757 -23.073 13.515 1.00 85.38 91 ILE A CA 1
ATOM 739 C C . ILE A 1 91 ? 0.633 -24.594 13.497 1.00 85.38 91 ILE A C 1
ATOM 741 O O . ILE A 1 91 ? -0.477 -25.085 13.641 1.00 85.38 91 ILE A O 1
ATOM 745 N N . GLU A 1 92 ? 1.744 -25.326 13.432 1.00 88.75 92 GLU A N 1
ATOM 746 C CA . GLU A 1 92 ? 1.762 -26.795 13.495 1.00 88.75 92 GLU A CA 1
ATOM 747 C C . GLU A 1 92 ? 1.066 -27.322 14.760 1.00 88.75 92 GLU A C 1
ATOM 749 O O . GLU A 1 92 ? 0.284 -28.266 14.697 1.00 88.75 92 GLU A O 1
ATOM 754 N N . SER A 1 93 ? 1.281 -26.662 15.905 1.00 86.38 93 SER A N 1
ATOM 755 C CA . SER A 1 93 ? 0.711 -27.092 17.190 1.00 86.38 93 SER A CA 1
ATOM 756 C C . SER A 1 93 ? -0.774 -26.745 17.377 1.00 86.38 93 SER A C 1
ATOM 758 O O . SER A 1 93 ? -1.452 -27.400 18.161 1.00 86.38 93 SER A O 1
ATOM 760 N N . ASN A 1 94 ? -1.282 -25.678 16.743 1.00 84.06 94 ASN A N 1
ATOM 761 C CA . ASN A 1 94 ? -2.650 -25.171 16.978 1.00 84.06 94 ASN A CA 1
ATOM 762 C C . ASN A 1 94 ? -3.582 -25.349 15.769 1.00 84.06 94 ASN A C 1
ATOM 764 O O . ASN A 1 94 ? -4.800 -25.292 15.922 1.00 84.06 94 ASN A O 1
ATOM 768 N N . PHE A 1 95 ? -3.023 -25.543 14.576 1.00 84.19 95 PHE A N 1
ATOM 769 C CA . PHE A 1 95 ? -3.729 -25.648 13.301 1.00 84.19 95 PHE A CA 1
ATOM 770 C C . PHE A 1 95 ? -3.080 -26.747 12.433 1.00 84.19 95 PHE A C 1
ATOM 772 O O . PHE A 1 95 ? -2.516 -26.437 11.383 1.00 84.19 95 PHE A O 1
ATOM 779 N N . PRO A 1 96 ? -3.159 -28.032 12.835 1.00 81.94 96 PRO A N 1
ATOM 780 C CA . PRO A 1 96 ? -2.434 -29.133 12.183 1.00 81.94 96 PRO A CA 1
ATOM 781 C C . PRO A 1 96 ? -2.797 -29.335 10.702 1.00 81.94 96 PRO A C 1
ATOM 783 O O . PRO A 1 96 ? -1.989 -29.836 9.930 1.00 81.94 96 PRO A O 1
ATOM 786 N N . ASN A 1 97 ? -3.982 -28.885 10.279 1.00 83.25 97 ASN A N 1
ATOM 787 C CA . ASN A 1 97 ? -4.443 -28.979 8.889 1.00 83.25 97 ASN A CA 1
ATOM 788 C C . ASN A 1 97 ? -3.985 -27.798 8.003 1.00 83.25 97 ASN A C 1
ATOM 790 O O . ASN A 1 97 ? -4.371 -27.714 6.838 1.00 83.25 97 ASN A O 1
ATOM 794 N N . MET A 1 98 ? -3.221 -26.841 8.542 1.00 82.12 98 MET A N 1
ATOM 795 C CA . MET A 1 98 ? -2.791 -25.644 7.815 1.00 82.12 98 MET A CA 1
ATOM 796 C C . MET A 1 98 ? -1.562 -25.931 6.949 1.00 82.12 98 MET A C 1
ATOM 798 O O . MET A 1 98 ? -0.514 -26.337 7.449 1.00 82.12 98 MET A O 1
ATOM 802 N N . LYS A 1 99 ? -1.641 -25.613 5.653 1.00 87.00 99 LYS A N 1
ATOM 803 C CA . LYS A 1 99 ? -0.473 -25.622 4.765 1.00 87.00 99 LYS A CA 1
ATOM 804 C C . LYS A 1 99 ? 0.436 -24.436 5.105 1.00 87.00 99 LYS A C 1
ATOM 806 O O . LYS A 1 99 ? 0.139 -23.292 4.767 1.00 87.00 99 LYS A O 1
ATOM 811 N N . ILE A 1 100 ? 1.554 -24.708 5.777 1.00 86.81 100 ILE A N 1
ATOM 812 C CA . ILE A 1 100 ? 2.505 -23.692 6.270 1.00 86.81 100 ILE A CA 1
ATOM 813 C C . ILE A 1 100 ? 3.008 -22.784 5.140 1.00 86.81 100 ILE A C 1
ATOM 815 O O . ILE A 1 100 ? 3.108 -21.567 5.313 1.00 86.81 100 ILE A O 1
ATOM 819 N N . GLU A 1 101 ? 3.286 -23.359 3.971 1.00 85.69 101 GLU A N 1
ATOM 820 C CA . GLU A 1 101 ? 3.752 -22.593 2.812 1.00 85.69 101 GLU A CA 1
ATOM 821 C C . GLU A 1 101 ? 2.684 -21.641 2.278 1.00 85.69 101 GLU A C 1
ATOM 823 O O . GLU A 1 101 ? 2.983 -20.495 1.946 1.00 85.69 101 GLU A O 1
ATOM 828 N N . GLU A 1 102 ? 1.422 -22.070 2.280 1.00 82.50 102 GLU A N 1
ATOM 829 C CA . GLU A 1 102 ? 0.296 -21.218 1.906 1.00 82.50 102 GLU A CA 1
ATOM 830 C C . GLU A 1 102 ? 0.151 -20.059 2.900 1.00 82.50 102 GLU A C 1
ATOM 832 O O . GLU A 1 102 ? 0.021 -18.909 2.488 1.00 82.50 102 GLU A O 1
ATOM 837 N N . PHE A 1 103 ? 0.309 -20.321 4.203 1.00 83.88 103 PHE A N 1
ATOM 838 C CA . PHE A 1 103 ? 0.301 -19.279 5.231 1.00 83.88 103 PHE A CA 1
ATOM 839 C C . PHE A 1 103 ? 1.402 -18.228 5.029 1.00 83.88 103 PHE A C 1
ATOM 841 O O . PHE A 1 103 ? 1.133 -17.031 5.116 1.00 83.88 103 PHE A O 1
ATOM 848 N N . PHE A 1 104 ? 2.645 -18.634 4.757 1.00 85.12 104 PHE A N 1
ATOM 849 C CA . PHE A 1 104 ? 3.729 -17.674 4.519 1.00 85.12 104 PHE A CA 1
ATOM 850 C C . PHE A 1 104 ? 3.700 -17.058 3.115 1.00 85.12 104 PHE A C 1
ATOM 852 O O . PHE A 1 104 ? 4.342 -16.032 2.895 1.00 85.12 104 PHE A O 1
ATOM 859 N N . ALA A 1 105 ? 2.939 -17.617 2.172 1.00 81.62 105 ALA A N 1
ATOM 860 C CA . ALA A 1 105 ? 2.678 -16.976 0.886 1.00 81.62 105 ALA A CA 1
ATOM 861 C C . ALA A 1 105 ? 1.764 -15.746 1.027 1.00 81.62 105 ALA A C 1
ATOM 863 O O . ALA A 1 105 ? 1.869 -14.816 0.226 1.00 81.62 105 ALA A O 1
ATOM 864 N N . LEU A 1 106 ? 0.937 -15.698 2.079 1.00 75.12 106 LEU A N 1
ATOM 865 C CA . LEU A 1 106 ? 0.015 -14.594 2.358 1.00 75.12 106 LEU A CA 1
ATOM 866 C C . LEU A 1 106 ? 0.721 -13.263 2.658 1.00 75.12 106 LEU A C 1
ATOM 868 O O . LEU A 1 106 ? 0.153 -12.196 2.427 1.00 75.12 106 LEU A O 1
ATOM 872 N N . PHE A 1 107 ? 1.951 -13.284 3.174 1.00 76.50 107 PHE A N 1
ATOM 873 C CA . PHE A 1 107 ? 2.682 -12.061 3.502 1.00 76.50 107 PHE A CA 1
ATOM 874 C C . PHE A 1 107 ? 4.197 -12.251 3.417 1.00 76.50 107 PHE A C 1
ATOM 876 O O . PHE A 1 107 ? 4.739 -13.287 3.781 1.00 76.50 107 PHE A O 1
ATOM 883 N N . SER A 1 108 ? 4.922 -11.205 3.013 1.00 78.50 108 SER A N 1
ATOM 884 C CA . SER A 1 108 ? 6.387 -11.238 3.076 1.00 78.50 108 SER A CA 1
ATOM 885 C C . SER A 1 108 ? 6.861 -11.068 4.516 1.00 78.50 108 SER A C 1
ATOM 887 O O . SER A 1 108 ? 6.482 -10.091 5.162 1.00 78.50 108 SER A O 1
ATOM 889 N N . TRP A 1 109 ? 7.722 -11.956 5.020 1.00 80.75 109 TRP A N 1
ATOM 890 C CA . TRP A 1 109 ? 8.370 -11.762 6.325 1.00 80.75 109 TRP A CA 1
ATOM 891 C C . TRP A 1 109 ? 9.282 -10.526 6.304 1.00 80.75 109 TRP A C 1
ATOM 893 O O . TRP A 1 109 ? 9.168 -9.651 7.159 1.00 80.75 109 TRP A O 1
ATOM 903 N N . LYS A 1 110 ? 10.111 -10.392 5.259 1.00 82.12 110 LYS A N 1
ATOM 904 C CA . LYS A 1 110 ? 10.959 -9.213 5.039 1.00 82.12 110 LYS A CA 1
ATOM 905 C C . LYS A 1 110 ? 10.117 -8.031 4.558 1.00 82.12 110 LYS A C 1
ATOM 907 O O . LYS A 1 110 ? 9.436 -8.112 3.529 1.00 82.12 110 LYS A O 1
ATOM 912 N N . VAL A 1 111 ? 10.167 -6.933 5.305 1.00 79.00 111 VAL A N 1
ATOM 913 C CA . VAL A 1 111 ? 9.470 -5.688 4.969 1.00 79.00 111 VAL A CA 1
ATOM 914 C C . VAL A 1 111 ? 10.520 -4.644 4.573 1.00 79.00 111 VAL A C 1
ATOM 916 O O . VAL A 1 111 ? 11.362 -4.325 5.412 1.00 79.00 111 VAL A O 1
ATOM 919 N N . PRO A 1 112 ? 10.530 -4.156 3.322 1.00 76.31 112 PRO A N 1
ATOM 920 C CA . PRO A 1 112 ? 11.367 -3.039 2.908 1.00 76.31 112 PRO A CA 1
ATOM 921 C C . PRO A 1 112 ? 10.975 -1.753 3.645 1.00 76.31 112 PRO A C 1
ATOM 923 O O . PRO A 1 112 ? 9.810 -1.532 3.980 1.00 76.31 112 PRO A O 1
ATOM 926 N N . THR A 1 113 ? 11.960 -0.907 3.914 1.00 74.19 113 THR A N 1
ATOM 927 C CA . THR A 1 113 ? 11.795 0.387 4.577 1.00 74.19 113 THR A CA 1
ATOM 928 C C . THR A 1 113 ? 11.631 1.479 3.530 1.00 74.19 113 THR A C 1
ATOM 930 O O . THR A 1 113 ? 12.357 1.504 2.543 1.00 74.19 113 THR A O 1
ATOM 933 N N . THR A 1 114 ? 10.734 2.440 3.757 1.00 67.56 114 THR A N 1
ATOM 934 C CA . THR A 1 114 ? 10.591 3.618 2.876 1.00 67.56 114 THR A CA 1
ATOM 935 C C . THR A 1 114 ? 11.772 4.582 2.980 1.00 67.56 114 THR A C 1
ATOM 937 O O . THR A 1 114 ? 12.004 5.390 2.085 1.00 67.56 114 THR A O 1
ATOM 940 N N . LYS A 1 115 ? 12.557 4.478 4.057 1.00 57.59 115 LYS A N 1
ATOM 941 C CA . LYS A 1 115 ? 13.821 5.190 4.207 1.00 57.59 115 LYS A CA 1
ATOM 942 C C . LYS A 1 115 ? 14.866 4.528 3.317 1.00 57.59 115 LYS A C 1
ATOM 944 O O . LYS A 1 115 ? 15.568 3.621 3.749 1.00 57.59 115 LYS A O 1
ATOM 949 N N . ARG A 1 116 ? 14.975 4.992 2.073 1.00 51.34 116 ARG A N 1
ATOM 950 C CA . ARG A 1 116 ? 16.241 4.883 1.350 1.00 51.34 116 ARG A CA 1
ATOM 951 C C . ARG A 1 116 ? 17.254 5.696 2.151 1.00 51.34 116 ARG A C 1
ATOM 953 O O . ARG A 1 116 ? 17.117 6.916 2.240 1.00 51.34 116 ARG A O 1
ATOM 960 N N . THR A 1 117 ? 18.236 5.047 2.766 1.00 44.38 117 THR A N 1
ATOM 961 C CA . THR A 1 117 ? 19.476 5.732 3.124 1.00 44.38 117 THR A CA 1
ATOM 962 C C . THR A 1 117 ? 20.061 6.224 1.810 1.00 44.38 117 THR A C 1
ATOM 964 O O . THR A 1 117 ? 20.625 5.449 1.047 1.00 44.38 117 THR A O 1
ATOM 967 N N . ARG A 1 118 ? 19.833 7.504 1.495 1.00 43.25 118 ARG A N 1
ATOM 968 C CA . ARG A 1 118 ? 20.632 8.212 0.501 1.00 43.25 118 ARG A CA 1
ATOM 969 C C . ARG A 1 118 ? 22.046 8.232 1.067 1.00 43.25 118 ARG A C 1
ATOM 971 O O . ARG A 1 118 ? 22.373 9.100 1.875 1.00 43.25 118 ARG A O 1
ATOM 978 N N . THR A 1 119 ? 22.849 7.233 0.723 1.00 41.69 119 THR A N 1
ATOM 979 C CA . THR A 1 119 ? 24.297 7.381 0.787 1.00 41.69 119 THR A CA 1
ATOM 980 C C . THR A 1 119 ? 24.601 8.602 -0.0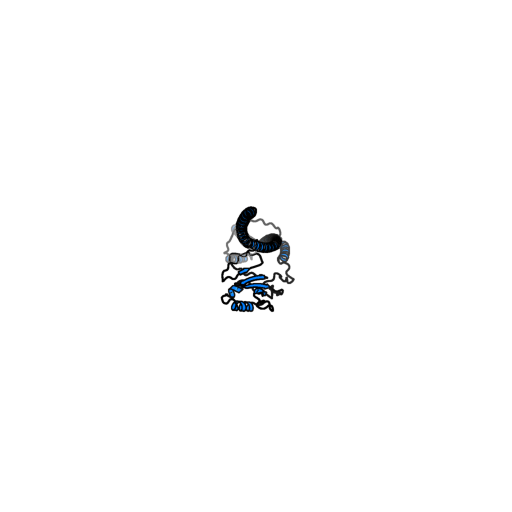72 1.00 41.69 119 THR A C 1
ATOM 982 O O . THR A 1 119 ? 24.148 8.704 -1.212 1.00 41.69 119 THR A O 1
ATOM 985 N N . LYS A 1 120 ? 25.189 9.612 0.560 1.00 41.62 120 LYS A N 1
ATOM 986 C CA . LYS A 1 120 ? 25.490 10.911 -0.029 1.00 41.62 120 LYS A CA 1
ATOM 987 C C . LYS A 1 120 ? 26.473 10.701 -1.187 1.00 41.62 120 LYS A C 1
ATOM 989 O O . LYS A 1 120 ? 27.640 10.529 -0.884 1.00 41.62 120 LYS A O 1
ATOM 994 N N . GLU A 1 121 ? 26.004 10.679 -2.439 1.00 43.72 121 GLU A N 1
ATOM 995 C CA . GLU A 1 121 ? 26.784 11.071 -3.639 1.00 43.72 121 GLU A CA 1
ATOM 996 C C . GLU A 1 121 ? 26.034 11.011 -4.982 1.00 43.72 121 GLU A C 1
ATOM 998 O O . GLU A 1 121 ? 26.533 11.561 -5.958 1.00 43.72 121 GLU A O 1
ATOM 1003 N N . ASP A 1 122 ? 24.808 10.489 -5.060 1.00 45.03 122 ASP A N 1
ATOM 1004 C CA . ASP A 1 122 ? 24.063 10.533 -6.328 1.00 45.03 122 ASP A CA 1
ATOM 1005 C C . ASP A 1 122 ? 23.353 11.884 -6.508 1.00 45.03 122 ASP A C 1
ATOM 1007 O O . ASP A 1 122 ? 22.186 12.072 -6.143 1.00 45.03 122 ASP A O 1
ATOM 1011 N N . THR A 1 123 ? 24.067 12.851 -7.086 1.00 48.66 123 THR A N 1
ATOM 1012 C CA . THR A 1 123 ? 23.426 13.945 -7.830 1.00 48.66 123 THR A CA 1
ATOM 1013 C C . THR A 1 123 ? 22.467 13.307 -8.833 1.00 48.66 123 THR A C 1
ATOM 1015 O O . THR A 1 123 ? 22.852 12.396 -9.562 1.00 48.66 123 THR A O 1
ATOM 1018 N N . ASN A 1 124 ? 21.197 13.723 -8.803 1.00 60.31 124 ASN A N 1
ATOM 1019 C CA . ASN A 1 124 ? 20.110 13.144 -9.591 1.00 60.31 124 ASN A CA 1
ATOM 1020 C C . ASN A 1 124 ? 20.600 12.869 -11.030 1.00 60.31 124 ASN A C 1
ATOM 1022 O O . ASN A 1 124 ? 20.987 13.829 -11.700 1.00 60.31 124 ASN A O 1
ATOM 1026 N N . PRO A 1 125 ? 20.629 11.608 -11.511 1.00 65.25 125 PRO A N 1
ATOM 1027 C CA . PRO A 1 125 ? 21.249 11.268 -12.796 1.00 65.25 125 PRO A CA 1
ATOM 1028 C C . PRO A 1 125 ? 20.665 12.089 -13.952 1.00 65.25 125 PRO A C 1
ATOM 1030 O O . PRO A 1 125 ? 21.367 12.400 -14.907 1.00 65.25 125 PRO A O 1
ATOM 1033 N N . ILE A 1 126 ? 19.408 12.515 -13.812 1.00 71.38 126 ILE A N 1
ATOM 1034 C CA . ILE A 1 126 ? 18.701 13.401 -14.738 1.00 71.38 126 ILE A CA 1
ATOM 1035 C C . ILE A 1 126 ? 19.310 14.814 -14.748 1.00 71.38 126 ILE A C 1
ATOM 1037 O O . ILE A 1 126 ? 19.571 15.349 -15.816 1.00 71.38 126 ILE A O 1
ATOM 1041 N N . GLN A 1 127 ? 19.611 15.404 -13.585 1.00 70.38 127 GLN A N 1
ATOM 1042 C CA . GLN A 1 127 ? 20.207 16.749 -13.499 1.00 70.38 127 GLN A CA 1
ATOM 1043 C C . GLN A 1 127 ? 21.633 16.781 -14.060 1.00 70.38 127 GLN A C 1
ATOM 1045 O O . GLN A 1 127 ? 22.009 17.725 -14.753 1.00 70.38 127 GLN A O 1
ATOM 1050 N N . ASN A 1 128 ? 22.421 15.735 -13.793 1.00 73.12 128 ASN A N 1
ATOM 1051 C CA . ASN A 1 128 ? 23.754 15.604 -14.382 1.00 73.12 128 ASN A CA 1
ATOM 1052 C C . ASN A 1 128 ? 23.675 15.425 -15.904 1.00 73.12 128 ASN A C 1
ATOM 1054 O O . ASN A 1 128 ? 24.510 15.961 -16.631 1.00 73.12 128 ASN A O 1
ATOM 1058 N N . PHE A 1 129 ? 22.659 14.707 -16.389 1.00 82.31 129 PHE A N 1
ATOM 1059 C CA . PHE A 1 129 ? 22.450 14.498 -17.816 1.00 82.31 129 PHE A CA 1
ATOM 1060 C C . PHE A 1 129 ? 21.927 15.747 -18.535 1.00 82.31 129 PHE A C 1
ATOM 1062 O O . PHE A 1 129 ? 22.371 16.020 -19.642 1.00 82.31 129 PHE A O 1
ATOM 1069 N N . ASP A 1 130 ? 21.064 16.547 -17.905 1.00 83.56 130 ASP A N 1
ATOM 1070 C CA . ASP A 1 130 ? 20.622 17.836 -18.455 1.00 83.56 130 ASP A CA 1
ATOM 1071 C C . ASP A 1 130 ? 21.820 18.747 -18.746 1.00 83.56 130 ASP A C 1
ATOM 1073 O O . ASP A 1 130 ? 21.974 19.238 -19.859 1.00 83.56 130 ASP A O 1
ATOM 1077 N N . LYS A 1 131 ? 22.741 18.864 -17.781 1.00 83.69 131 LYS A N 1
ATOM 1078 C CA . LYS A 1 131 ? 23.981 19.629 -17.959 1.00 83.69 131 LYS A CA 1
ATOM 1079 C C . LYS A 1 131 ? 24.849 19.079 -19.098 1.00 83.69 131 LYS A C 1
ATOM 1081 O O . LYS A 1 131 ? 25.513 19.839 -19.795 1.00 83.69 131 LYS A O 1
ATOM 1086 N N . TYR A 1 132 ? 24.862 17.761 -19.289 1.00 84.06 132 TYR A N 1
ATOM 1087 C CA . TYR A 1 132 ? 25.548 17.133 -20.417 1.00 84.06 132 TYR A CA 1
ATOM 1088 C C . TYR A 1 132 ? 24.863 17.447 -21.759 1.00 84.06 132 TYR A C 1
ATOM 1090 O O . TYR A 1 132 ? 25.551 17.721 -22.742 1.00 84.06 132 TYR A O 1
ATOM 1098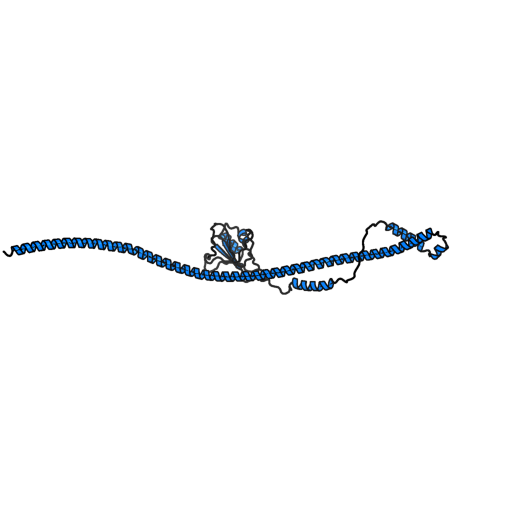 N N . LEU A 1 133 ? 23.528 17.470 -21.815 1.00 83.75 133 LEU A N 1
ATOM 1099 C CA . LEU A 1 133 ? 22.785 17.830 -23.026 1.00 83.75 133 LEU A CA 1
ATOM 1100 C C . LEU A 1 133 ? 23.031 19.269 -23.479 1.00 83.75 133 LEU A C 1
ATOM 1102 O O . LEU A 1 133 ? 23.039 19.500 -24.690 1.00 83.75 133 LEU A O 1
ATOM 1106 N N . ASP A 1 134 ? 23.254 20.190 -22.539 1.00 81.69 134 ASP A N 1
ATOM 1107 C CA . ASP A 1 134 ? 23.638 21.573 -22.842 1.00 81.69 134 ASP A CA 1
ATOM 1108 C C . ASP A 1 134 ? 25.012 21.610 -23.529 1.00 81.69 134 ASP A C 1
ATOM 1110 O O . ASP A 1 134 ? 25.167 22.221 -24.582 1.00 81.69 134 ASP A O 1
ATOM 1114 N N . THR A 1 135 ? 25.994 20.855 -23.016 1.00 82.06 135 THR A N 1
ATOM 1115 C CA . THR A 1 135 ? 27.324 20.754 -23.655 1.00 82.06 135 THR A CA 1
ATOM 1116 C C . THR A 1 135 ? 27.298 20.058 -25.018 1.00 82.06 135 THR A C 1
ATOM 1118 O O . THR A 1 135 ? 28.205 20.231 -25.830 1.00 82.06 135 THR A O 1
ATOM 1121 N N . LEU A 1 136 ? 26.271 19.247 -25.284 1.00 79.50 136 LEU A N 1
ATOM 1122 C CA . LEU A 1 136 ? 26.134 18.511 -26.536 1.00 79.50 136 LEU A CA 1
ATOM 1123 C C . LEU A 1 136 ? 25.736 19.421 -27.704 1.00 79.50 136 LEU A C 1
ATOM 1125 O O . LEU A 1 136 ? 26.118 19.138 -28.838 1.00 79.50 136 LEU A O 1
ATOM 1129 N N . ASP A 1 137 ? 24.987 20.496 -27.443 1.00 75.00 137 ASP A N 1
ATOM 1130 C CA . ASP A 1 137 ? 24.599 21.454 -28.485 1.00 75.00 137 ASP A CA 1
ATOM 1131 C C . ASP A 1 137 ? 25.818 22.172 -29.067 1.00 75.00 137 ASP A C 1
ATOM 1133 O O . ASP A 1 137 ? 25.918 22.303 -30.289 1.00 75.00 137 ASP A O 1
ATOM 1137 N N . ASP A 1 138 ? 26.798 22.509 -28.223 1.00 73.44 138 ASP A N 1
ATOM 1138 C CA . ASP A 1 138 ? 28.067 23.106 -28.658 1.00 73.44 138 ASP A CA 1
ATOM 1139 C C . ASP A 1 138 ? 28.856 22.168 -29.595 1.00 73.44 138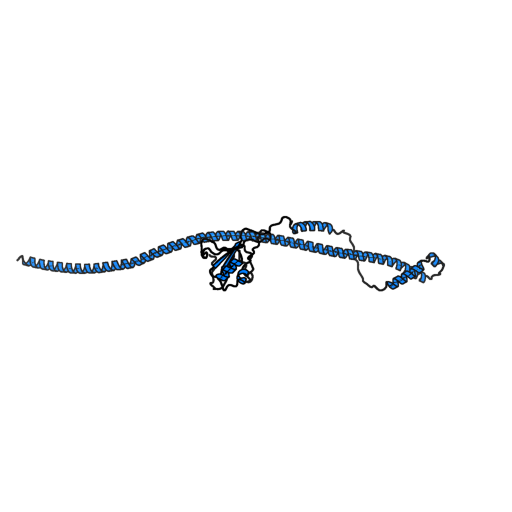 ASP A C 1
ATOM 1141 O O . ASP A 1 138 ? 29.473 22.608 -30.565 1.00 73.44 138 ASP A O 1
ATOM 1145 N N . LEU A 1 139 ? 28.804 20.852 -29.353 1.00 72.81 139 LEU A N 1
ATOM 1146 C CA . LEU A 1 139 ? 29.474 19.822 -30.166 1.00 72.81 139 LEU A CA 1
ATOM 1147 C C . LEU A 1 139 ? 28.731 19.484 -31.469 1.00 72.81 139 LEU A C 1
ATOM 1149 O O . LEU A 1 139 ? 29.340 19.011 -32.437 1.00 72.81 139 LEU A O 1
ATOM 1153 N N . LEU A 1 140 ? 27.414 19.686 -31.504 1.00 68.56 140 LEU A N 1
ATOM 1154 C CA . LEU A 1 140 ? 26.565 19.359 -32.651 1.00 68.56 140 LEU A CA 1
ATOM 1155 C C . LEU A 1 140 ? 26.382 20.523 -33.636 1.00 68.56 140 LEU A C 1
ATOM 1157 O O . LEU A 1 140 ? 25.779 20.310 -34.691 1.00 68.56 140 LEU A O 1
ATOM 1161 N N . GLY A 1 141 ? 26.963 21.695 -33.361 1.00 61.94 141 GLY A N 1
ATOM 1162 C CA . GLY A 1 141 ? 27.002 22.840 -34.272 1.00 61.94 141 GLY A CA 1
ATOM 1163 C C . GLY A 1 141 ? 27.480 22.465 -35.684 1.00 61.94 141 GLY A C 1
ATOM 1164 O O . GLY A 1 141 ? 28.618 22.051 -35.904 1.00 61.94 141 GLY A O 1
ATOM 1165 N N . MET A 1 142 ? 26.577 22.580 -36.657 1.00 50.62 142 MET A N 1
ATOM 1166 C CA . MET A 1 142 ? 26.826 22.403 -38.091 1.00 50.62 142 MET A CA 1
ATOM 1167 C C . MET A 1 142 ? 27.542 23.651 -38.647 1.00 50.62 142 MET A C 1
ATOM 1169 O O . MET A 1 142 ? 26.985 24.740 -38.514 1.00 50.62 142 MET A O 1
ATOM 1173 N N . PRO A 1 143 ? 28.703 23.556 -39.327 1.00 47.72 143 PRO A N 1
ATOM 1174 C CA . PRO A 1 143 ? 29.176 24.659 -40.153 1.00 47.72 143 PRO A CA 1
ATOM 1175 C C . PRO A 1 143 ? 28.259 24.770 -41.376 1.00 47.72 143 PRO A C 1
ATOM 1177 O O . PRO A 1 143 ? 28.133 23.835 -42.167 1.00 47.72 143 PRO A O 1
ATOM 1180 N N . HIS A 1 144 ? 27.572 25.901 -41.508 1.00 35.88 144 HIS A N 1
ATOM 1181 C CA . HIS A 1 144 ? 26.741 26.206 -42.666 1.00 35.88 144 HIS A CA 1
ATOM 1182 C C . HIS A 1 144 ? 27.621 26.375 -43.914 1.00 35.88 144 HIS A C 1
ATOM 1184 O O . HIS A 1 144 ? 28.086 27.472 -44.205 1.00 35.88 144 HIS A O 1
ATOM 1190 N N . THR A 1 145 ? 27.834 25.310 -44.679 1.00 36.28 145 THR A N 1
ATOM 1191 C CA . THR A 1 145 ? 28.363 25.417 -46.043 1.00 36.28 145 THR A CA 1
ATOM 1192 C C . THR A 1 145 ? 27.435 24.681 -46.992 1.00 36.28 145 THR A C 1
ATOM 1194 O O . THR A 1 145 ? 27.329 23.457 -46.981 1.00 36.28 145 THR A O 1
ATOM 1197 N N . GLY A 1 146 ? 26.696 25.477 -47.768 1.00 34.00 146 GLY A N 1
ATOM 1198 C CA . GLY A 1 146 ? 25.743 25.007 -48.760 1.00 34.00 146 GLY A CA 1
ATOM 1199 C C . GLY A 1 146 ? 26.431 24.177 -49.834 1.00 34.00 146 GLY A C 1
ATOM 1200 O O . GLY A 1 146 ? 27.456 24.581 -50.379 1.00 34.00 146 GLY A O 1
ATOM 1201 N N . ILE A 1 147 ? 25.852 23.021 -50.144 1.00 40.41 147 ILE A N 1
ATOM 1202 C CA . ILE A 1 147 ? 26.211 22.250 -51.328 1.00 40.41 147 ILE A CA 1
ATOM 1203 C C . ILE A 1 147 ? 24.922 21.904 -52.065 1.00 40.41 147 ILE A C 1
ATOM 1205 O O . ILE A 1 147 ? 24.041 21.222 -51.541 1.00 40.41 147 ILE A O 1
ATOM 1209 N N . THR A 1 148 ? 24.839 22.433 -53.282 1.00 37.97 148 THR A N 1
ATOM 1210 C CA . THR A 1 148 ? 23.814 22.171 -54.290 1.00 37.97 148 THR A CA 1
ATOM 1211 C C . THR A 1 148 ? 23.960 20.734 -54.820 1.00 37.97 148 THR A C 1
ATOM 1213 O O . THR A 1 148 ? 25.081 20.344 -55.152 1.00 37.97 148 THR A O 1
ATOM 1216 N N . PRO A 1 149 ? 22.882 19.934 -54.920 1.00 35.84 149 PRO A N 1
ATOM 1217 C CA . PRO A 1 149 ? 22.944 18.545 -55.386 1.00 35.84 149 PRO A CA 1
ATOM 1218 C C . PRO A 1 149 ? 22.812 18.438 -56.912 1.00 35.84 149 PRO A C 1
ATOM 1220 O O . PRO A 1 149 ? 22.004 19.167 -57.480 1.00 35.84 149 PRO A O 1
ATOM 1223 N N . CYS A 1 150 ? 23.507 17.484 -57.550 1.00 35.25 150 CYS A N 1
ATOM 1224 C CA . CYS A 1 150 ? 22.961 16.768 -58.717 1.00 35.25 150 CYS A CA 1
ATOM 1225 C C . CYS A 1 150 ? 23.736 15.465 -59.035 1.00 35.25 150 CYS A C 1
ATOM 1227 O O . CYS A 1 150 ? 24.875 15.495 -59.497 1.00 35.25 150 CYS A O 1
ATOM 1229 N N . ASP A 1 151 ? 23.089 14.352 -58.683 1.00 39.97 151 ASP A N 1
ATOM 1230 C CA . ASP A 1 151 ? 22.707 13.185 -59.501 1.00 39.97 151 ASP A CA 1
ATOM 1231 C C . ASP A 1 151 ? 23.759 12.313 -60.224 1.00 39.97 151 ASP A C 1
ATOM 1233 O O . ASP A 1 151 ? 24.256 12.603 -61.306 1.00 39.97 151 ASP A O 1
ATOM 1237 N N . ASP A 1 152 ? 24.044 11.190 -59.550 1.00 41.59 152 ASP A N 1
ATOM 1238 C CA . ASP A 1 152 ? 23.842 9.779 -59.946 1.00 41.59 152 ASP A CA 1
ATOM 1239 C C . ASP A 1 152 ? 24.079 9.330 -61.410 1.00 41.59 152 ASP A C 1
ATOM 1241 O O . ASP A 1 152 ? 23.433 9.791 -62.344 1.00 41.59 152 ASP A O 1
ATOM 1245 N N . VAL A 1 153 ? 24.938 8.311 -61.581 1.00 47.81 153 VAL A N 1
ATOM 1246 C CA . VAL A 1 153 ? 24.571 6.948 -62.050 1.00 47.81 153 VAL A CA 1
ATOM 1247 C C . VAL A 1 153 ? 25.837 6.071 -62.145 1.00 47.81 153 VAL A C 1
ATOM 1249 O O . VAL A 1 153 ? 26.644 6.138 -63.065 1.00 47.81 153 VAL A O 1
ATOM 1252 N N . THR A 1 154 ? 26.008 5.257 -61.102 1.00 45.16 154 THR A N 1
ATOM 1253 C CA . THR A 1 154 ? 26.101 3.782 -61.110 1.00 45.16 154 THR A CA 1
ATOM 1254 C C . THR A 1 154 ? 27.042 3.010 -62.075 1.00 45.16 154 THR A C 1
ATOM 1256 O O . THR A 1 154 ? 26.760 2.817 -63.249 1.00 45.16 154 THR A O 1
ATOM 1259 N N . ARG A 1 155 ? 28.016 2.347 -61.411 1.00 45.91 155 ARG A N 1
ATOM 1260 C CA . ARG A 1 155 ? 28.599 0.981 -61.579 1.00 45.91 155 ARG A CA 1
ATOM 1261 C C . ARG A 1 155 ? 29.410 0.590 -62.821 1.00 45.91 155 ARG A C 1
ATOM 1263 O O . ARG A 1 155 ? 28.904 0.540 -63.930 1.00 45.91 155 ARG A O 1
ATOM 1270 N N . GLY A 1 156 ? 30.541 -0.069 -62.522 1.00 42.62 156 GLY A N 1
ATOM 1271 C CA . GLY A 1 156 ? 30.850 -1.365 -63.148 1.00 42.62 156 GLY A CA 1
ATOM 1272 C C . GLY A 1 156 ? 32.329 -1.703 -63.330 1.00 42.62 156 GLY A C 1
ATOM 1273 O O . GLY A 1 156 ? 32.856 -1.602 -64.426 1.00 42.62 156 GLY A O 1
ATOM 1274 N N . THR A 1 157 ? 32.983 -2.154 -62.263 1.00 44.03 157 THR A N 1
ATOM 1275 C CA . THR A 1 157 ? 34.332 -2.753 -62.200 1.00 44.03 157 THR A CA 1
ATOM 1276 C C . THR A 1 157 ? 34.542 -3.946 -63.143 1.00 44.03 157 THR A C 1
ATOM 1278 O O . THR A 1 157 ? 33.775 -4.901 -63.049 1.00 44.03 157 THR A O 1
ATOM 1281 N N . SER A 1 158 ? 35.624 -3.968 -63.944 1.00 53.25 158 SER A N 1
ATOM 1282 C CA . SER A 1 158 ? 36.213 -5.229 -64.467 1.00 53.25 158 SER A CA 1
ATOM 1283 C C . SER A 1 158 ? 37.586 -5.120 -65.182 1.00 53.25 158 SER A C 1
ATOM 1285 O O . SER A 1 158 ? 37.950 -6.025 -65.929 1.00 53.25 158 SER A O 1
ATOM 1287 N N . MET A 1 159 ? 38.366 -4.035 -65.043 1.00 53.47 159 MET A N 1
ATOM 1288 C CA . MET A 1 159 ? 39.466 -3.780 -66.003 1.00 53.47 159 MET A CA 1
ATOM 1289 C C . MET A 1 159 ? 40.818 -3.347 -65.417 1.00 53.47 159 MET A C 1
ATOM 1291 O O . MET A 1 159 ? 41.678 -2.904 -66.177 1.00 53.47 159 MET A O 1
ATOM 1295 N N . ASP A 1 160 ? 41.055 -3.506 -64.112 1.00 60.06 160 ASP A N 1
ATOM 1296 C CA . ASP A 1 160 ? 42.283 -2.995 -63.473 1.00 60.06 160 ASP A CA 1
ATOM 1297 C C . ASP A 1 160 ? 43.567 -3.624 -64.058 1.00 60.06 160 ASP A C 1
ATOM 1299 O O . ASP A 1 160 ? 44.526 -2.912 -64.355 1.00 60.06 160 ASP A O 1
ATOM 1303 N N . ASN A 1 161 ? 43.556 -4.923 -64.386 1.00 61.75 161 ASN A N 1
ATOM 1304 C CA . ASN A 1 161 ? 44.753 -5.621 -64.885 1.00 61.75 161 ASN A CA 1
ATOM 1305 C C . ASN A 1 161 ? 45.147 -5.196 -66.315 1.00 61.75 161 ASN A C 1
ATOM 1307 O O . ASN A 1 161 ? 46.329 -5.145 -66.658 1.00 61.75 161 ASN A O 1
ATOM 1311 N N . LYS A 1 162 ? 44.165 -4.876 -67.174 1.00 66.69 162 LYS A N 1
ATOM 1312 C CA . LYS A 1 162 ? 44.433 -4.376 -68.537 1.00 66.69 162 LYS A CA 1
ATOM 1313 C C . LYS A 1 162 ? 44.908 -2.928 -68.511 1.00 66.69 162 LYS A C 1
ATOM 1315 O O . LYS A 1 162 ? 45.774 -2.566 -69.304 1.00 66.69 162 LYS A O 1
ATOM 1320 N N . ILE A 1 163 ? 44.375 -2.122 -67.592 1.00 66.94 163 ILE A N 1
ATOM 1321 C CA . ILE A 1 163 ? 44.801 -0.732 -67.418 1.00 66.94 163 ILE A CA 1
ATOM 1322 C C . ILE A 1 163 ? 46.257 -0.688 -66.954 1.00 66.94 163 ILE A C 1
ATOM 1324 O O . ILE A 1 163 ? 47.027 0.102 -67.491 1.00 66.94 163 ILE A O 1
ATOM 1328 N N . GLU A 1 164 ? 46.669 -1.554 -66.026 1.00 72.06 164 GLU A N 1
ATOM 1329 C CA . GLU A 1 164 ? 48.054 -1.582 -65.548 1.00 72.06 164 GLU A CA 1
ATOM 1330 C C . GLU A 1 164 ? 49.053 -1.994 -66.650 1.00 72.06 164 GLU A C 1
ATOM 1332 O O . GLU A 1 164 ? 50.103 -1.362 -66.801 1.00 72.06 164 GLU A O 1
ATOM 1337 N N . TRP A 1 165 ? 48.699 -2.964 -67.506 1.00 71.69 165 TRP A N 1
ATOM 1338 C CA . TRP A 1 165 ? 49.501 -3.325 -68.686 1.00 71.69 165 TRP A CA 1
ATOM 1339 C C . TRP A 1 165 ? 49.595 -2.178 -69.704 1.00 71.69 165 TRP A C 1
ATOM 1341 O O . TRP A 1 165 ? 50.695 -1.840 -70.152 1.00 71.69 165 TRP A O 1
ATOM 1351 N N . CYS A 1 166 ? 48.467 -1.533 -70.029 1.00 66.38 166 CYS A N 1
ATOM 1352 C CA . CYS A 1 166 ? 48.441 -0.372 -70.922 1.00 66.38 166 CYS A CA 1
ATOM 1353 C C . CYS A 1 166 ? 49.247 0.801 -70.353 1.00 66.38 166 CYS A C 1
ATOM 1355 O O . CYS A 1 166 ? 50.002 1.419 -71.099 1.00 66.38 166 CYS A O 1
ATOM 1357 N N . LYS A 1 167 ? 49.158 1.072 -69.041 1.00 68.69 167 LYS A N 1
ATOM 1358 C CA . LYS A 1 167 ? 49.967 2.092 -68.354 1.00 68.69 167 LYS A CA 1
ATOM 1359 C C . LYS A 1 167 ? 51.453 1.801 -68.508 1.00 68.69 167 LYS A C 1
ATOM 1361 O O . LYS A 1 167 ? 52.188 2.670 -68.955 1.00 68.69 167 LYS A O 1
ATOM 1366 N N . LYS A 1 168 ? 51.893 0.569 -68.234 1.00 78.19 168 LYS A N 1
ATOM 1367 C CA . LYS A 1 168 ? 53.311 0.190 -68.346 1.00 78.19 168 LYS A CA 1
ATOM 1368 C C . LYS A 1 168 ? 53.827 0.297 -69.788 1.00 78.19 168 LYS A C 1
ATOM 1370 O O . LYS A 1 168 ? 54.944 0.760 -70.009 1.00 78.19 168 LYS A O 1
ATOM 1375 N N . LYS A 1 169 ? 53.000 -0.075 -70.774 1.00 75.06 169 LYS A N 1
ATOM 1376 C CA . LYS A 1 169 ? 53.314 0.055 -72.206 1.00 75.06 169 LYS A CA 1
ATOM 1377 C C . LYS A 1 169 ? 53.378 1.524 -72.645 1.00 75.06 169 LYS A C 1
ATOM 1379 O O . LYS A 1 169 ? 54.338 1.910 -73.301 1.00 75.06 169 LYS A O 1
ATOM 1384 N N . LEU A 1 170 ? 52.415 2.355 -72.252 1.00 65.06 170 LEU A N 1
ATOM 1385 C CA . LEU A 1 170 ? 52.401 3.788 -72.565 1.00 65.06 170 LEU A CA 1
ATOM 1386 C C . LEU A 1 170 ? 53.549 4.537 -71.884 1.00 65.06 170 LEU A C 1
ATOM 1388 O O . LEU A 1 170 ? 54.230 5.316 -72.542 1.00 65.06 170 LEU A O 1
ATOM 1392 N N . SER A 1 171 ? 53.842 4.237 -70.617 1.00 72.56 171 SER A N 1
ATOM 1393 C CA . SER A 1 171 ? 55.013 4.785 -69.927 1.00 72.56 171 SER A CA 1
ATOM 1394 C C . SER A 1 171 ? 56.312 4.459 -70.662 1.00 72.56 171 SER A C 1
ATOM 1396 O O . SER A 1 171 ? 57.192 5.307 -70.700 1.00 72.56 171 SER A O 1
ATOM 1398 N N . SER A 1 172 ? 56.425 3.286 -71.303 1.00 69.31 172 SER A N 1
ATOM 1399 C CA . SER A 1 172 ? 57.610 2.961 -72.112 1.00 69.31 172 SER A CA 1
ATOM 1400 C C . SER A 1 172 ? 57.754 3.823 -73.375 1.00 69.31 172 SER A C 1
ATOM 1402 O O . SER A 1 172 ? 58.877 4.077 -73.797 1.00 69.31 172 SER A O 1
ATOM 1404 N N . PHE A 1 173 ? 56.650 4.326 -73.940 1.00 60.12 173 PHE A N 1
ATOM 1405 C CA . PHE A 1 173 ? 56.682 5.263 -75.070 1.00 60.12 173 PHE A CA 1
ATOM 1406 C C . PHE A 1 173 ? 56.974 6.704 -74.635 1.00 60.12 173 PHE A C 1
ATOM 1408 O O . PHE A 1 173 ? 57.647 7.430 -75.359 1.00 60.12 173 PHE A O 1
ATOM 1415 N N . LEU A 1 174 ? 56.526 7.100 -73.440 1.00 61.25 174 LEU A N 1
ATOM 1416 C CA . LEU A 1 174 ? 56.715 8.451 -72.894 1.00 61.25 174 LEU A CA 1
ATOM 1417 C C . LEU A 1 174 ? 58.147 8.745 -72.405 1.00 61.25 174 LEU A C 1
ATOM 1419 O O . LEU A 1 174 ? 58.459 9.894 -72.114 1.00 61.25 174 LEU A O 1
ATOM 1423 N N . VAL A 1 175 ? 59.028 7.738 -72.321 1.00 63.22 175 VAL A N 1
ATOM 1424 C CA . VAL A 1 175 ? 60.466 7.940 -72.036 1.00 63.22 175 VAL A CA 1
ATOM 1425 C C . VAL A 1 175 ? 61.184 8.630 -73.205 1.00 63.22 175 VAL A C 1
ATOM 1427 O O . VAL A 1 175 ? 62.241 9.230 -73.016 1.00 63.22 175 VAL A O 1
ATOM 1430 N N . VAL A 1 176 ? 60.615 8.586 -74.412 1.00 59.06 176 VAL A N 1
ATOM 1431 C CA . VAL A 1 176 ? 61.135 9.320 -75.566 1.00 59.06 176 VAL A CA 1
ATOM 1432 C C . VAL A 1 176 ? 60.539 10.726 -75.543 1.00 59.06 176 VAL A C 1
ATOM 1434 O O . VAL A 1 176 ? 59.322 10.879 -75.607 1.00 59.06 176 VAL A O 1
ATOM 1437 N N . ASP A 1 177 ? 61.394 11.748 -75.441 1.00 60.03 177 ASP A N 1
ATOM 1438 C CA . ASP A 1 177 ? 60.980 13.155 -75.488 1.00 60.03 177 ASP A CA 1
ATOM 1439 C C . ASP A 1 177 ? 60.069 13.380 -76.709 1.00 60.03 177 ASP A C 1
ATOM 1441 O O . ASP A 1 177 ? 60.454 13.075 -77.842 1.00 60.03 177 ASP A O 1
ATOM 1445 N N . PHE A 1 178 ? 58.851 13.888 -76.489 1.00 55.47 178 PHE A N 1
ATOM 1446 C CA . PHE A 1 178 ? 57.858 14.131 -77.546 1.00 55.47 178 PHE A CA 1
ATOM 1447 C C . PHE A 1 178 ? 58.433 14.979 -78.680 1.00 55.47 178 PHE A C 1
ATOM 1449 O O . PHE A 1 178 ? 58.076 14.796 -79.845 1.00 55.47 178 PHE A O 1
ATOM 1456 N N . ARG A 1 179 ? 59.382 15.863 -78.358 1.00 60.44 179 ARG A N 1
ATOM 1457 C CA . ARG A 1 179 ? 60.082 16.690 -79.342 1.00 60.44 179 ARG A CA 1
ATOM 1458 C C . ARG A 1 179 ? 60.944 15.867 -80.307 1.00 60.44 179 ARG A C 1
ATOM 1460 O O . ARG A 1 179 ? 61.095 16.258 -81.461 1.00 60.44 179 ARG A O 1
ATOM 1467 N N . SER A 1 180 ? 61.448 14.718 -79.855 1.00 61.53 180 SER A N 1
ATOM 1468 C CA . SER A 1 180 ? 62.211 13.745 -80.648 1.00 61.53 180 SER A CA 1
ATOM 1469 C C . SER A 1 180 ? 61.321 12.783 -81.444 1.00 61.53 180 SER A C 1
ATOM 1471 O O . SER A 1 180 ? 61.747 12.278 -82.478 1.00 61.53 180 SER A O 1
ATOM 1473 N N . LEU A 1 181 ? 60.081 12.535 -81.007 1.00 58.38 181 LEU A N 1
ATOM 1474 C CA . LEU A 1 181 ? 59.117 11.705 -81.748 1.00 58.38 181 LEU A CA 1
ATOM 1475 C C . LEU A 1 181 ? 58.496 12.450 -82.935 1.00 58.38 181 LEU A C 1
ATOM 1477 O O . LEU A 1 181 ? 58.298 11.867 -83.998 1.00 58.38 181 LEU A O 1
ATOM 1481 N N . VAL A 1 182 ? 58.226 13.748 -82.776 1.00 57.22 182 VAL A N 1
ATOM 1482 C CA . VAL A 1 182 ? 57.582 14.572 -83.813 1.00 57.22 182 VAL A CA 1
ATOM 1483 C C . VAL A 1 182 ? 58.502 14.838 -85.013 1.00 57.22 182 VAL A C 1
ATOM 1485 O O . VAL A 1 182 ? 58.012 15.028 -86.120 1.00 57.22 182 VAL A O 1
ATOM 1488 N N . SER A 1 183 ? 59.828 14.815 -84.838 1.00 59.34 183 SER A N 1
ATOM 1489 C CA . SER A 1 183 ? 60.774 15.010 -85.949 1.00 59.34 183 SER A CA 1
ATOM 1490 C C . SER A 1 183 ? 61.059 13.738 -86.756 1.00 59.34 183 SER A C 1
ATOM 1492 O O . SER A 1 183 ? 61.493 13.839 -87.901 1.00 59.34 183 SER A O 1
ATOM 1494 N N . TYR A 1 184 ? 60.822 12.551 -86.186 1.00 53.88 184 TYR A N 1
ATOM 1495 C CA . TYR A 1 184 ? 61.190 11.270 -86.803 1.00 53.88 184 TYR A CA 1
ATOM 1496 C C . TYR A 1 184 ? 60.029 10.579 -87.528 1.00 53.88 184 TYR A C 1
ATOM 1498 O O . TYR A 1 184 ? 60.241 9.658 -88.315 1.00 53.88 184 TYR A O 1
ATOM 1506 N N . ILE A 1 185 ? 58.793 10.998 -87.265 1.00 57.53 185 ILE A N 1
ATOM 1507 C CA . ILE A 1 185 ? 57.608 10.296 -87.740 1.00 57.53 185 ILE A CA 1
ATOM 1508 C C . ILE A 1 185 ? 56.718 11.315 -88.447 1.00 57.53 185 ILE A C 1
ATOM 1510 O O . ILE A 1 185 ? 56.150 12.196 -87.805 1.00 57.53 185 ILE A O 1
ATOM 1514 N N . ASN A 1 186 ? 56.590 11.187 -89.772 1.00 59.47 186 ASN A N 1
ATOM 1515 C CA . ASN A 1 186 ? 55.539 11.834 -90.567 1.00 59.47 186 ASN A CA 1
ATOM 1516 C C . ASN A 1 186 ? 54.178 11.246 -90.153 1.00 59.47 186 ASN A C 1
ATOM 1518 O O . ASN A 1 186 ? 53.556 10.503 -90.912 1.00 59.47 186 ASN A O 1
ATOM 1522 N N . LEU A 1 187 ? 53.758 11.515 -88.915 1.00 64.19 187 LEU A N 1
ATOM 1523 C CA . LEU A 1 187 ? 52.485 11.071 -88.373 1.00 64.19 187 LEU A CA 1
ATOM 1524 C C . LEU A 1 187 ? 51.381 11.721 -89.194 1.00 64.19 187 LEU A C 1
ATOM 1526 O O . LEU A 1 187 ? 51.333 12.942 -89.367 1.00 64.19 187 LEU A O 1
ATOM 1530 N N . SER A 1 188 ? 50.481 10.887 -89.695 1.00 68.81 188 SER A N 1
ATOM 1531 C CA . SER A 1 188 ? 49.242 11.362 -90.284 1.00 68.81 188 SER A CA 1
ATOM 1532 C C . SER A 1 188 ? 48.425 12.124 -89.234 1.00 68.81 188 SER A C 1
ATOM 1534 O O . SER A 1 188 ? 48.545 11.904 -88.024 1.00 68.81 188 SER A O 1
ATOM 1536 N N . VAL A 1 189 ? 47.542 13.011 -89.698 1.00 74.50 189 VAL A N 1
ATOM 1537 C CA . VAL A 1 189 ? 46.622 13.774 -88.834 1.00 74.50 189 VAL A CA 1
ATOM 1538 C C . VAL A 1 189 ? 45.828 12.848 -87.894 1.00 74.50 189 VAL A C 1
ATOM 1540 O O . VAL A 1 189 ? 45.560 13.215 -86.750 1.00 74.50 189 VAL A O 1
ATOM 1543 N N . ASP A 1 190 ? 45.511 11.630 -88.344 1.00 78.31 190 ASP A N 1
ATOM 1544 C CA . ASP A 1 190 ? 44.806 10.612 -87.560 1.00 78.31 190 ASP A CA 1
ATOM 1545 C C . ASP A 1 190 ? 45.648 10.067 -86.390 1.00 78.31 190 ASP A C 1
ATOM 1547 O O . ASP A 1 190 ? 45.151 9.885 -85.277 1.00 78.31 190 ASP A O 1
ATOM 1551 N N . GLU A 1 191 ? 46.948 9.854 -86.592 1.00 74.88 191 GLU A N 1
ATOM 1552 C CA . GLU A 1 191 ? 47.833 9.354 -85.534 1.00 74.88 191 GLU A CA 1
ATOM 1553 C C . GLU A 1 191 ? 48.112 10.421 -84.470 1.00 74.88 191 GLU A C 1
ATOM 1555 O O . GLU A 1 191 ? 48.138 10.115 -83.274 1.00 74.88 191 GLU A O 1
ATOM 1560 N N . LEU A 1 192 ? 48.224 11.689 -84.877 1.00 75.31 192 LEU A N 1
ATOM 1561 C CA . LEU A 1 192 ? 48.306 12.813 -83.943 1.00 75.31 192 LEU A CA 1
ATOM 1562 C C . LEU A 1 192 ? 47.018 12.948 -83.109 1.00 75.31 192 LEU A C 1
ATOM 1564 O O . LEU A 1 192 ? 47.080 13.196 -81.902 1.00 75.31 192 LEU A O 1
ATOM 1568 N N . ALA A 1 193 ? 45.847 12.729 -83.719 1.00 77.38 193 ALA A N 1
ATOM 1569 C CA . ALA A 1 193 ? 44.568 12.729 -83.009 1.00 77.38 193 ALA A CA 1
ATOM 1570 C C . ALA A 1 193 ? 44.479 11.596 -81.970 1.00 77.38 193 ALA A C 1
ATOM 1572 O O . ALA A 1 193 ? 44.015 11.821 -80.850 1.00 77.38 193 ALA A O 1
ATOM 1573 N N . LYS A 1 194 ? 44.986 10.399 -82.295 1.00 79.81 194 LYS A N 1
ATOM 1574 C CA . LYS A 1 194 ? 45.061 9.270 -81.352 1.00 79.81 194 LYS A CA 1
ATOM 1575 C C . LYS A 1 194 ? 45.974 9.565 -80.161 1.00 79.81 194 LYS A C 1
ATOM 1577 O O . LYS A 1 194 ? 45.597 9.260 -79.032 1.00 79.81 194 LYS A O 1
ATOM 1582 N N . LEU A 1 195 ? 47.133 10.192 -80.376 1.00 76.00 195 LEU A N 1
ATOM 1583 C CA . LEU A 1 195 ? 48.017 10.606 -79.276 1.00 76.00 195 LEU A CA 1
ATOM 1584 C C . LEU A 1 195 ? 47.359 11.660 -78.376 1.00 76.00 195 LEU A C 1
ATOM 1586 O O . LEU A 1 195 ? 47.427 11.546 -77.152 1.00 76.00 195 LEU A O 1
ATOM 1590 N N . LYS A 1 196 ? 46.639 12.622 -78.964 1.00 78.81 196 LYS A N 1
ATOM 1591 C CA . LYS A 1 196 ? 45.866 13.616 -78.206 1.00 78.81 196 LYS A CA 1
ATOM 1592 C C . LYS A 1 196 ? 44.767 12.974 -77.350 1.00 78.81 196 LYS A C 1
ATOM 1594 O O . LYS A 1 196 ? 44.534 13.412 -76.227 1.00 78.81 196 LYS A O 1
ATOM 1599 N N . LEU A 1 197 ? 44.119 11.911 -77.836 1.00 81.81 197 LEU A N 1
ATOM 1600 C CA . LEU A 1 197 ? 43.162 11.134 -77.036 1.00 81.81 197 LEU A CA 1
ATOM 1601 C C . LEU A 1 197 ? 43.835 10.440 -75.844 1.00 81.81 197 LEU A C 1
ATOM 1603 O O . LEU A 1 197 ? 43.264 10.427 -74.758 1.00 81.81 197 LEU A O 1
ATOM 1607 N N . VAL A 1 198 ? 45.043 9.892 -76.011 1.00 78.81 198 VAL A N 1
ATOM 1608 C CA . VAL A 1 198 ? 45.793 9.266 -74.905 1.00 78.81 198 VAL A CA 1
ATOM 1609 C C . VAL A 1 198 ? 46.134 10.286 -73.818 1.00 78.81 198 VAL A C 1
ATOM 1611 O O . VAL A 1 198 ? 45.930 10.002 -72.638 1.00 78.81 198 VAL A O 1
ATOM 1614 N N . GLU A 1 199 ? 46.597 11.478 -74.198 1.00 76.31 199 GLU A N 1
ATOM 1615 C CA . GLU A 1 199 ? 46.855 12.576 -73.256 1.00 76.31 199 GLU A CA 1
ATOM 1616 C C . GLU A 1 199 ? 45.577 12.984 -72.502 1.00 76.31 199 GLU A C 1
ATOM 1618 O O . GLU A 1 199 ? 45.582 13.089 -71.275 1.00 76.31 199 GLU A O 1
ATOM 1623 N N . GLN A 1 200 ? 44.450 13.119 -73.210 1.00 79.88 200 GLN A N 1
ATOM 1624 C CA . GLN A 1 200 ? 43.157 13.420 -72.589 1.00 79.88 200 GLN A CA 1
ATOM 1625 C C . GLN A 1 200 ? 42.685 12.322 -71.629 1.00 79.88 200 GLN A C 1
ATOM 1627 O O . GLN A 1 200 ? 42.156 12.636 -70.566 1.00 79.88 200 GLN A O 1
ATOM 1632 N N . ILE A 1 201 ? 42.890 11.045 -71.963 1.00 80.88 201 ILE A N 1
ATOM 1633 C CA . ILE A 1 201 ? 42.558 9.917 -71.079 1.00 80.88 201 ILE A CA 1
ATOM 1634 C C . ILE A 1 201 ? 43.391 9.969 -69.792 1.00 80.88 201 ILE A C 1
ATOM 1636 O O . ILE A 1 201 ? 42.868 9.667 -68.718 1.00 80.88 201 ILE A O 1
ATOM 1640 N N . LEU A 1 202 ? 44.666 10.362 -69.874 1.00 79.06 202 LEU A N 1
ATOM 1641 C CA . LEU A 1 202 ? 45.526 10.508 -68.696 1.00 79.06 202 LEU A CA 1
ATOM 1642 C C . LEU A 1 202 ? 45.067 11.667 -67.802 1.00 79.06 202 LEU A C 1
ATOM 1644 O O . LEU A 1 202 ? 44.889 11.461 -66.603 1.00 79.06 202 LEU A O 1
ATOM 1648 N N . LEU A 1 203 ? 44.772 12.834 -68.378 1.00 80.19 203 LEU A N 1
ATOM 1649 C CA . LEU A 1 203 ? 44.208 13.965 -67.629 1.00 80.19 203 LEU A CA 1
ATOM 1650 C C . LEU A 1 203 ? 42.855 13.610 -66.986 1.00 80.19 203 LEU A C 1
ATOM 1652 O O . LEU A 1 203 ? 42.593 13.952 -65.832 1.00 80.19 203 LEU A O 1
ATOM 1656 N N . LEU A 1 204 ? 42.008 12.869 -67.705 1.00 83.12 204 LEU A N 1
ATOM 1657 C CA . LEU A 1 204 ? 40.726 12.390 -67.192 1.00 83.12 204 LEU A CA 1
ATOM 1658 C C . LEU A 1 204 ? 40.901 11.371 -66.051 1.00 83.12 204 LEU A C 1
ATOM 1660 O O . LEU A 1 204 ? 40.091 11.350 -65.126 1.00 83.12 204 LEU A O 1
ATOM 1664 N N . SER A 1 205 ? 41.954 10.546 -66.084 1.00 80.12 205 SER A N 1
ATOM 1665 C CA . SER A 1 205 ? 42.277 9.587 -65.017 1.00 80.12 205 SER A CA 1
ATOM 1666 C C . SER A 1 205 ? 42.601 10.288 -63.696 1.00 80.12 205 SER A C 1
ATOM 1668 O O . SER A 1 205 ? 42.128 9.844 -62.649 1.00 80.12 205 SER A O 1
ATOM 1670 N N . ASP A 1 206 ? 43.379 11.371 -63.724 1.00 81.44 206 ASP A N 1
ATOM 1671 C CA . ASP A 1 206 ? 43.723 12.121 -62.509 1.00 81.44 206 ASP A CA 1
ATOM 1672 C C . ASP A 1 206 ? 42.487 12.807 -61.915 1.00 81.44 206 ASP A C 1
ATOM 1674 O O . ASP A 1 206 ? 42.200 12.640 -60.725 1.00 81.44 206 ASP A O 1
ATOM 1678 N N . ALA A 1 207 ? 41.676 13.458 -62.758 1.00 83.31 207 ALA A N 1
ATOM 1679 C CA . ALA A 1 207 ? 40.398 14.043 -62.349 1.00 83.31 207 ALA A CA 1
ATOM 1680 C C . ALA A 1 207 ? 39.433 12.989 -61.768 1.00 83.31 207 ALA A C 1
ATOM 1682 O O . ALA A 1 207 ? 38.761 13.227 -60.761 1.00 83.31 207 ALA A O 1
ATOM 1683 N N . PHE A 1 208 ? 39.387 11.790 -62.359 1.00 83.19 208 PHE A N 1
ATOM 1684 C CA . PHE A 1 208 ? 38.585 10.676 -61.854 1.00 83.19 208 PHE A CA 1
ATOM 1685 C C . PHE A 1 208 ? 39.060 10.195 -60.476 1.00 83.19 208 PHE A C 1
ATOM 1687 O O . PHE A 1 208 ? 38.240 9.938 -59.591 1.00 83.19 208 PHE A O 1
ATOM 1694 N N . MET A 1 209 ? 40.374 10.074 -60.266 1.00 84.00 209 MET A N 1
ATOM 1695 C CA . MET A 1 209 ? 40.927 9.651 -58.977 1.00 84.00 209 MET A CA 1
ATOM 1696 C C . MET A 1 209 ? 40.688 10.693 -57.881 1.00 84.00 209 MET A C 1
ATOM 1698 O O . MET A 1 209 ? 40.341 10.317 -56.758 1.00 84.00 209 MET A O 1
ATOM 1702 N N . GLU A 1 210 ? 40.787 11.981 -58.211 1.00 86.50 210 GLU A N 1
ATOM 1703 C CA . GLU A 1 210 ? 40.417 13.076 -57.313 1.00 86.50 210 GLU A CA 1
ATOM 1704 C C . GLU A 1 210 ? 38.928 13.008 -56.933 1.00 86.50 210 GLU A C 1
ATOM 1706 O O . GLU A 1 210 ? 38.582 13.019 -55.747 1.00 86.50 210 GLU A O 1
ATOM 1711 N N . ALA A 1 211 ? 38.039 12.846 -57.919 1.00 85.19 211 ALA A N 1
ATOM 1712 C CA . ALA A 1 211 ? 36.602 12.699 -57.691 1.00 85.19 211 ALA A CA 1
ATOM 1713 C C . ALA A 1 211 ? 36.277 11.473 -56.819 1.00 85.19 211 ALA A C 1
ATOM 1715 O O . ALA A 1 211 ? 35.465 11.554 -55.895 1.00 85.19 211 ALA A O 1
ATOM 1716 N N . LYS A 1 212 ? 36.958 10.343 -57.043 1.00 86.12 212 LYS A N 1
ATOM 1717 C CA . LYS A 1 212 ? 36.821 9.128 -56.223 1.00 86.12 212 LYS A CA 1
ATOM 1718 C C . LYS A 1 212 ? 37.279 9.353 -54.778 1.00 86.12 212 LYS A C 1
ATOM 1720 O O . LYS A 1 212 ? 36.678 8.797 -53.856 1.00 86.12 212 LYS A O 1
ATOM 1725 N N . GLY A 1 213 ? 38.329 10.150 -54.572 1.00 87.25 213 GLY A N 1
ATOM 1726 C CA . GLY A 1 213 ? 38.777 10.589 -53.249 1.00 87.25 213 GLY A CA 1
ATOM 1727 C C . GLY A 1 213 ? 37.700 11.402 -52.528 1.00 87.25 213 GLY A C 1
ATOM 1728 O O . GLY A 1 213 ? 37.272 11.020 -51.438 1.00 87.25 213 GLY A O 1
ATOM 1729 N N . LYS A 1 214 ? 37.182 12.443 -53.191 1.00 89.44 214 LYS A N 1
ATOM 1730 C CA . LYS A 1 214 ? 36.086 13.291 -52.688 1.00 89.44 214 LYS A CA 1
ATOM 1731 C C . LYS A 1 214 ? 34.822 12.490 -52.367 1.00 89.44 214 LYS A C 1
ATOM 1733 O O . LYS A 1 214 ? 34.181 12.723 -51.348 1.00 89.44 214 LYS A O 1
ATOM 1738 N N . PHE A 1 215 ? 34.490 11.488 -53.180 1.00 81.25 215 PHE A N 1
ATOM 1739 C CA . PHE A 1 215 ? 33.346 10.609 -52.933 1.00 81.25 215 PHE A CA 1
ATOM 1740 C C . PHE A 1 215 ? 33.497 9.791 -51.641 1.00 81.25 215 PHE A C 1
ATOM 1742 O O . PHE A 1 215 ? 32.551 9.678 -50.864 1.00 81.25 215 PHE A O 1
ATOM 1749 N N . LYS A 1 216 ? 34.694 9.252 -51.361 1.00 89.88 216 LYS A N 1
ATOM 1750 C CA . LYS A 1 216 ? 34.961 8.556 -50.087 1.00 89.88 216 LYS A CA 1
ATOM 1751 C C . LYS A 1 216 ? 34.815 9.493 -48.887 1.00 89.88 216 LYS A C 1
ATOM 1753 O O . LYS A 1 216 ? 34.267 9.084 -47.866 1.00 89.88 216 LYS A O 1
ATOM 1758 N N . GLU A 1 217 ? 35.285 10.731 -49.013 1.00 89.19 217 GLU A N 1
ATOM 1759 C CA . GLU A 1 217 ? 35.145 11.754 -47.975 1.00 89.19 217 GLU A CA 1
ATOM 1760 C C . GLU A 1 217 ? 33.673 12.128 -47.741 1.00 89.19 217 GLU A C 1
ATOM 1762 O O . GLU A 1 217 ? 33.214 12.121 -46.600 1.00 89.19 217 GLU A O 1
ATOM 1767 N N . ALA A 1 218 ? 32.891 12.315 -48.807 1.00 87.62 218 ALA A N 1
ATOM 1768 C CA . ALA A 1 218 ? 31.451 12.556 -48.722 1.00 87.62 218 ALA A CA 1
ATOM 1769 C C . ALA A 1 218 ? 30.699 11.394 -48.046 1.00 87.62 218 ALA A C 1
ATOM 1771 O O . ALA A 1 218 ? 29.845 11.616 -47.187 1.00 87.62 218 ALA A O 1
ATOM 1772 N N . HIS A 1 219 ? 31.050 10.145 -48.369 1.00 87.62 219 HIS A N 1
ATOM 1773 C CA . HIS A 1 219 ? 30.489 8.964 -47.706 1.00 87.62 219 HIS A CA 1
ATOM 1774 C C . HIS A 1 219 ? 30.801 8.923 -46.206 1.00 87.62 219 HIS A C 1
ATOM 1776 O O . HIS A 1 219 ? 29.934 8.552 -45.410 1.00 87.62 219 HIS A O 1
ATOM 1782 N N . LYS A 1 220 ? 32.018 9.315 -45.813 1.00 90.81 220 LYS A N 1
ATOM 1783 C CA . LYS A 1 220 ? 32.407 9.434 -44.403 1.00 90.81 220 LYS A CA 1
ATOM 1784 C C . LYS A 1 220 ? 31.579 10.514 -43.694 1.00 90.81 220 LYS A C 1
ATOM 1786 O O . LYS A 1 220 ? 31.000 10.230 -42.651 1.00 90.81 220 LYS A O 1
ATOM 1791 N N . LEU A 1 221 ? 31.429 11.694 -44.301 1.00 88.81 221 LEU A N 1
ATOM 1792 C CA . LEU A 1 221 ? 30.598 12.780 -43.764 1.00 88.81 221 LEU A CA 1
ATOM 1793 C C . LEU A 1 221 ? 29.125 12.371 -43.610 1.00 88.81 221 LEU A C 1
ATOM 1795 O O . LEU A 1 221 ? 28.491 12.704 -42.611 1.00 88.81 221 LEU A O 1
ATOM 1799 N N . LEU A 1 222 ? 28.575 11.611 -44.561 1.00 88.31 222 LEU A N 1
ATOM 1800 C CA . LEU A 1 222 ? 27.200 11.115 -44.483 1.00 88.31 222 LEU A CA 1
ATOM 1801 C C . LEU A 1 222 ? 27.012 10.111 -43.334 1.00 88.31 222 LEU A C 1
ATOM 1803 O O . LEU A 1 222 ? 25.975 10.129 -42.665 1.00 88.31 222 LEU A O 1
ATOM 1807 N N . ALA A 1 223 ? 28.006 9.256 -43.074 1.00 88.56 223 ALA A N 1
ATOM 1808 C CA . ALA A 1 223 ? 27.995 8.362 -41.917 1.00 88.56 223 ALA A CA 1
ATOM 1809 C C . ALA A 1 223 ? 28.029 9.149 -40.594 1.00 88.56 223 ALA A C 1
ATOM 1811 O O . ALA A 1 223 ? 27.209 8.881 -39.713 1.00 88.56 223 ALA A O 1
ATOM 1812 N N . ASP A 1 224 ? 28.887 10.168 -40.492 1.00 87.06 224 ASP A N 1
ATOM 1813 C CA . ASP A 1 224 ? 28.976 11.041 -39.314 1.00 87.06 224 ASP A CA 1
ATOM 1814 C C . ASP A 1 224 ? 27.660 11.808 -39.077 1.00 87.06 224 ASP A C 1
ATOM 1816 O O . ASP A 1 224 ? 27.151 11.864 -37.955 1.00 87.06 224 ASP A O 1
ATOM 1820 N N . LEU A 1 225 ? 27.038 12.336 -40.139 1.00 86.44 225 LEU A N 1
ATOM 1821 C CA . LEU A 1 225 ? 25.728 12.997 -40.070 1.00 86.44 225 LEU A CA 1
ATOM 1822 C C . LEU A 1 225 ? 24.613 12.044 -39.628 1.00 86.44 225 LEU A C 1
ATOM 1824 O O . LEU A 1 225 ? 23.722 12.444 -38.878 1.00 86.44 225 LEU A O 1
ATOM 1828 N N . LYS A 1 226 ? 24.655 10.775 -40.049 1.00 90.00 226 LYS A N 1
ATOM 1829 C CA . LYS A 1 226 ? 23.681 9.762 -39.622 1.00 90.00 226 LYS A CA 1
ATOM 1830 C C . LYS A 1 226 ? 23.763 9.498 -38.118 1.00 90.00 226 LYS A C 1
ATOM 1832 O O . LYS A 1 226 ? 22.715 9.364 -37.483 1.00 90.00 226 LYS A O 1
ATOM 1837 N N . GLU A 1 227 ? 24.968 9.437 -37.551 1.00 86.44 227 GLU A N 1
ATOM 1838 C CA . GLU A 1 227 ? 25.150 9.306 -36.100 1.00 86.44 227 GLU A CA 1
ATOM 1839 C C . GLU A 1 227 ? 24.698 10.575 -35.363 1.00 86.44 227 GLU A C 1
ATOM 1841 O O . GLU A 1 227 ? 23.916 10.471 -34.416 1.00 86.44 227 GLU A O 1
ATOM 1846 N N . LYS A 1 228 ? 25.044 11.775 -35.858 1.00 86.81 228 LYS A N 1
ATOM 1847 C CA . LYS A 1 228 ? 24.522 13.044 -35.309 1.00 86.81 228 LYS A CA 1
ATOM 1848 C C . LYS A 1 228 ? 22.986 13.091 -35.313 1.00 86.81 228 LYS A C 1
ATOM 1850 O O . LYS A 1 228 ? 22.376 13.444 -34.309 1.00 86.81 228 LYS A O 1
ATOM 1855 N N . LEU A 1 229 ? 22.336 12.642 -36.391 1.00 88.12 229 LEU A N 1
ATOM 1856 C CA . LEU A 1 229 ? 20.872 12.587 -36.492 1.00 88.12 229 LEU A CA 1
ATOM 1857 C C . LEU A 1 229 ? 20.238 11.621 -35.473 1.00 88.12 229 LEU A C 1
ATOM 1859 O O . LEU A 1 229 ? 19.128 11.864 -34.994 1.00 88.12 229 LEU A O 1
ATOM 1863 N N . LYS A 1 230 ? 20.898 10.502 -35.141 1.00 91.69 230 LYS A N 1
ATOM 1864 C CA . LYS A 1 230 ? 20.426 9.605 -34.069 1.00 91.69 230 LYS A CA 1
ATOM 1865 C C . LYS A 1 230 ? 20.483 10.300 -32.711 1.00 91.69 230 LYS A C 1
ATOM 1867 O O . LYS A 1 230 ? 19.519 10.206 -31.958 1.00 91.69 230 LYS A O 1
ATOM 1872 N N . VAL A 1 231 ? 21.567 11.023 -32.434 1.00 88.19 231 VAL A N 1
ATOM 1873 C CA . VAL A 1 231 ? 21.727 11.799 -31.198 1.00 88.19 231 VAL A CA 1
ATOM 1874 C C . VAL A 1 231 ? 20.638 12.871 -31.079 1.00 88.19 231 VAL A C 1
ATOM 1876 O O . VAL A 1 231 ? 19.982 12.949 -30.042 1.00 88.19 231 VAL A O 1
ATOM 1879 N N . CYS A 1 232 ? 20.353 13.619 -32.153 1.00 85.62 232 CYS A N 1
ATOM 1880 C CA . CYS A 1 232 ? 19.265 14.605 -32.162 1.00 85.62 232 CYS A CA 1
ATOM 1881 C C . CYS A 1 232 ? 17.891 13.975 -31.870 1.00 85.62 232 CYS A C 1
ATOM 1883 O O . CYS A 1 232 ? 17.103 14.540 -31.113 1.00 85.62 232 CYS A O 1
ATOM 1885 N N . ARG A 1 233 ? 17.605 12.788 -32.430 1.00 90.19 233 ARG A N 1
ATOM 1886 C CA . ARG A 1 233 ? 16.358 12.052 -32.151 1.00 90.19 233 ARG A CA 1
ATOM 1887 C C . ARG A 1 233 ? 16.246 11.648 -30.683 1.00 90.19 233 ARG A C 1
ATOM 1889 O O . ARG A 1 233 ? 15.239 11.948 -30.053 1.00 90.19 233 ARG A O 1
ATOM 1896 N N . LEU A 1 234 ? 17.302 11.056 -30.127 1.00 91.38 234 LEU A N 1
ATOM 1897 C CA . LEU A 1 234 ? 17.332 10.654 -28.719 1.00 91.38 234 LEU A CA 1
ATOM 1898 C C . LEU A 1 234 ? 17.203 11.849 -27.764 1.00 91.38 234 LEU A C 1
ATOM 1900 O O . LEU A 1 234 ? 16.530 11.738 -26.742 1.00 91.38 234 LEU A O 1
ATOM 1904 N N . LYS A 1 235 ? 17.794 13.004 -28.101 1.00 90.38 235 LYS A N 1
ATOM 1905 C CA . LYS A 1 235 ? 17.628 14.244 -27.329 1.00 90.38 235 LYS A CA 1
ATOM 1906 C C . LYS A 1 235 ? 16.167 14.698 -27.299 1.00 90.38 235 LYS A C 1
ATOM 1908 O O . LYS A 1 235 ? 15.649 15.012 -26.231 1.00 90.38 235 LYS A O 1
ATOM 1913 N N . ASN A 1 236 ? 15.489 14.693 -28.446 1.00 89.94 236 ASN A N 1
ATOM 1914 C CA . ASN A 1 236 ? 14.071 15.045 -28.527 1.00 89.94 236 ASN A CA 1
ATOM 1915 C C . ASN A 1 236 ? 13.186 14.071 -27.727 1.00 89.94 236 ASN A C 1
ATOM 1917 O O . ASN A 1 236 ? 12.301 14.506 -26.991 1.00 89.94 236 ASN A O 1
ATOM 1921 N N . ASP A 1 237 ? 13.459 12.767 -27.817 1.00 93.44 237 ASP A N 1
ATOM 1922 C CA . ASP A 1 237 ? 12.740 11.743 -27.050 1.00 93.44 237 ASP A CA 1
ATOM 1923 C C . ASP A 1 237 ? 12.940 11.926 -25.537 1.00 93.44 237 ASP A C 1
ATOM 1925 O O . ASP A 1 237 ? 11.982 11.834 -24.767 1.00 93.44 237 ASP A O 1
ATOM 1929 N N . TYR A 1 238 ? 14.165 12.247 -25.104 1.00 91.69 238 TYR A N 1
ATOM 1930 C CA . TYR A 1 238 ? 14.469 12.558 -23.706 1.00 91.69 238 TYR A CA 1
ATOM 1931 C C . TYR A 1 238 ? 13.676 13.769 -23.201 1.00 91.69 238 TYR A C 1
ATOM 1933 O O . TYR A 1 238 ? 13.057 13.692 -22.140 1.00 91.69 238 TYR A O 1
ATOM 1941 N N . VAL A 1 239 ? 13.643 14.866 -23.966 1.00 90.75 239 VAL A N 1
ATOM 1942 C CA . VAL A 1 239 ? 12.892 16.078 -23.595 1.00 90.75 239 VAL A CA 1
ATOM 1943 C C . VAL A 1 239 ? 11.394 15.774 -23.459 1.00 90.75 239 VAL A C 1
ATOM 1945 O O . VAL A 1 239 ? 10.779 16.164 -22.468 1.00 90.75 239 VAL A O 1
ATOM 1948 N N . GLN A 1 240 ? 10.813 15.006 -24.389 1.00 93.75 240 GLN A N 1
ATOM 1949 C CA . GLN A 1 240 ? 9.407 14.587 -24.302 1.00 93.75 240 GLN A CA 1
ATOM 1950 C C . GLN A 1 240 ? 9.123 13.682 -23.097 1.00 93.75 240 GLN A C 1
ATOM 1952 O O . GLN A 1 240 ? 8.075 13.803 -22.460 1.00 93.75 240 GLN A O 1
ATOM 1957 N N . LEU A 1 241 ? 10.027 12.751 -22.784 1.00 93.56 241 LEU A N 1
ATOM 1958 C CA . LEU A 1 241 ? 9.896 11.885 -21.612 1.00 93.56 241 LEU A CA 1
ATOM 1959 C C . LEU A 1 241 ? 9.979 12.688 -20.315 1.00 93.56 241 LEU A C 1
ATOM 1961 O O . LEU A 1 241 ? 9.192 12.439 -19.405 1.00 93.56 241 LEU A O 1
ATOM 1965 N N . LYS A 1 242 ? 10.882 13.669 -20.245 1.00 93.06 242 LYS A N 1
ATOM 1966 C CA . LYS A 1 242 ? 11.026 14.559 -19.092 1.00 93.06 242 LYS A CA 1
ATOM 1967 C C . LYS A 1 242 ? 9.744 15.348 -18.825 1.00 93.06 242 LYS A C 1
ATOM 1969 O O . LYS A 1 242 ? 9.291 15.381 -17.688 1.00 93.06 242 LYS A O 1
ATOM 1974 N N . GLU A 1 243 ? 9.115 15.883 -19.868 1.00 94.75 243 GLU A N 1
ATOM 1975 C CA . GLU A 1 243 ? 7.829 16.586 -19.761 1.00 94.75 243 GLU A CA 1
ATOM 1976 C C . GLU A 1 243 ? 6.683 15.660 -19.303 1.00 94.75 243 GLU A C 1
ATOM 1978 O O . GLU A 1 243 ? 5.839 16.027 -18.490 1.00 94.75 243 GLU A O 1
ATOM 1983 N N . LYS A 1 244 ? 6.658 14.401 -19.754 1.00 97.00 244 LYS A N 1
ATOM 1984 C CA . LYS A 1 244 ? 5.677 13.424 -19.244 1.00 97.00 244 LYS A CA 1
ATOM 1985 C C . LYS A 1 244 ? 5.905 13.082 -17.772 1.00 97.00 244 LYS A C 1
ATOM 1987 O O . LYS A 1 244 ? 4.938 12.840 -17.046 1.00 97.00 244 LYS A O 1
ATOM 1992 N N . VAL A 1 245 ? 7.164 13.035 -17.332 1.00 93.69 245 VAL A N 1
ATOM 1993 C CA . VAL A 1 245 ? 7.513 12.811 -15.924 1.00 93.69 245 VAL A CA 1
ATOM 1994 C C . VAL A 1 245 ? 7.014 13.972 -15.067 1.00 93.69 245 VAL A C 1
ATOM 1996 O O . VAL A 1 245 ? 6.291 13.708 -14.111 1.00 93.69 245 VAL A O 1
ATOM 1999 N N . THR A 1 246 ? 7.279 15.225 -15.446 1.00 95.06 246 THR A N 1
ATOM 2000 C CA . THR A 1 246 ? 6.813 16.407 -14.694 1.00 95.06 246 THR A CA 1
ATOM 2001 C C . THR A 1 246 ? 5.284 16.481 -14.620 1.00 95.06 246 THR A C 1
ATOM 2003 O O . THR A 1 246 ? 4.724 16.730 -13.552 1.00 95.06 246 THR A O 1
ATOM 2006 N N . GLN A 1 247 ? 4.579 16.175 -15.715 1.00 96.38 247 GLN A N 1
ATOM 2007 C CA . GLN A 1 247 ? 3.111 16.091 -15.722 1.00 96.38 247 GLN A CA 1
ATOM 2008 C C . GLN A 1 247 ? 2.585 14.999 -14.783 1.00 96.38 247 GLN A C 1
ATOM 2010 O O . GLN A 1 247 ? 1.623 15.209 -14.043 1.00 96.38 247 GLN A O 1
ATOM 2015 N N . THR A 1 248 ? 3.219 13.825 -14.791 1.00 93.38 248 THR A N 1
ATOM 2016 C CA . THR A 1 248 ? 2.827 12.708 -13.920 1.00 93.38 248 THR A CA 1
ATOM 2017 C C . THR A 1 248 ? 3.100 13.028 -12.450 1.00 93.38 248 THR A C 1
ATOM 2019 O O . THR A 1 248 ? 2.278 12.701 -11.595 1.00 93.38 248 THR A O 1
ATOM 2022 N N . GLU A 1 249 ? 4.215 13.693 -12.145 1.00 95.38 249 GLU A N 1
ATOM 2023 C CA . GLU A 1 249 ? 4.551 14.161 -10.797 1.00 95.38 249 GLU A CA 1
ATOM 2024 C C . GLU A 1 249 ? 3.493 15.139 -10.266 1.00 95.38 249 GLU A C 1
ATOM 2026 O O . GLU A 1 249 ? 2.978 14.926 -9.169 1.00 95.38 249 GLU A O 1
ATOM 2031 N N . ALA A 1 250 ? 3.059 16.113 -11.073 1.00 95.50 250 ALA A N 1
ATOM 2032 C CA . ALA A 1 250 ? 1.990 17.041 -10.694 1.00 95.50 250 ALA A CA 1
ATOM 2033 C C . ALA A 1 250 ? 0.653 16.325 -10.406 1.00 95.50 250 ALA A C 1
ATOM 2035 O O . ALA A 1 250 ? -0.048 16.650 -9.443 1.00 95.50 250 ALA A O 1
ATOM 2036 N N . ILE A 1 251 ? 0.302 15.305 -11.202 1.00 95.12 251 ILE A N 1
ATOM 2037 C CA . ILE A 1 251 ? -0.886 14.470 -10.952 1.00 95.12 251 ILE A CA 1
ATOM 2038 C C . ILE A 1 251 ? -0.743 13.711 -9.627 1.00 95.12 251 ILE A C 1
ATOM 2040 O O . ILE A 1 251 ? -1.693 13.655 -8.844 1.00 95.12 251 ILE A O 1
ATOM 2044 N N . ILE A 1 252 ? 0.431 13.130 -9.358 1.00 94.81 252 ILE A N 1
ATOM 2045 C CA . ILE A 1 252 ? 0.705 12.415 -8.106 1.00 94.81 252 ILE A CA 1
ATOM 2046 C C . ILE A 1 252 ? 0.548 13.355 -6.907 1.00 94.81 252 ILE A C 1
ATOM 2048 O O . ILE A 1 252 ? -0.113 12.981 -5.939 1.00 94.81 252 ILE A O 1
ATOM 2052 N N . GLU A 1 253 ? 1.097 14.567 -6.968 1.00 93.94 253 GLU A N 1
ATOM 2053 C CA . GLU A 1 253 ? 0.978 15.566 -5.899 1.00 93.94 253 GLU A CA 1
ATOM 2054 C C . GLU A 1 253 ? -0.485 15.948 -5.631 1.00 93.94 253 GLU A C 1
ATOM 2056 O O . GLU A 1 253 ? -0.929 15.929 -4.479 1.00 93.94 253 GLU A O 1
ATOM 2061 N N . GLY A 1 254 ? -1.274 16.181 -6.685 1.00 95.62 254 GLY A N 1
ATOM 2062 C CA . GLY A 1 254 ? -2.712 16.439 -6.560 1.00 95.62 254 GLY A CA 1
ATOM 2063 C C . GLY A 1 254 ? -3.482 15.265 -5.943 1.00 95.62 254 GLY A C 1
ATOM 2064 O O . GLY A 1 254 ? -4.337 15.452 -5.075 1.00 95.62 254 GLY A O 1
ATOM 2065 N N . LEU A 1 255 ? -3.154 14.028 -6.330 1.00 96.69 255 LEU A N 1
ATOM 2066 C CA . LEU A 1 255 ? -3.761 12.831 -5.742 1.00 96.69 255 LEU A CA 1
ATOM 2067 C C . LEU A 1 255 ? -3.388 12.652 -4.266 1.00 96.69 255 LEU A C 1
ATOM 2069 O O . LEU A 1 255 ? -4.239 12.242 -3.476 1.00 96.69 255 LEU A O 1
ATOM 2073 N N . VAL A 1 256 ? -2.152 12.969 -3.874 1.00 94.38 256 VAL A N 1
ATOM 2074 C CA . VAL A 1 256 ? -1.717 12.927 -2.470 1.00 94.38 256 VAL A CA 1
ATOM 2075 C C . VAL A 1 256 ? -2.525 13.909 -1.617 1.00 94.38 256 VAL A C 1
ATOM 2077 O O . VAL A 1 256 ? -2.984 13.521 -0.540 1.00 94.38 256 VAL A O 1
ATOM 2080 N N . LEU A 1 257 ? -2.769 15.130 -2.106 1.00 94.06 257 LEU A N 1
ATOM 2081 C CA . LEU A 1 257 ? -3.617 16.112 -1.418 1.00 94.06 257 LEU A CA 1
ATOM 2082 C C . LEU A 1 257 ? -5.064 15.619 -1.278 1.00 94.06 257 LEU A C 1
ATOM 2084 O O . LEU A 1 257 ? -5.606 15.613 -0.173 1.00 94.06 257 LEU A O 1
ATOM 2088 N N . ASN A 1 258 ? -5.657 15.094 -2.354 1.00 96.12 258 ASN A N 1
ATOM 2089 C CA . ASN A 1 258 ? -7.013 14.534 -2.317 1.00 96.12 258 ASN A CA 1
ATOM 2090 C C . ASN A 1 258 ? -7.140 13.366 -1.321 1.00 96.12 258 ASN A C 1
ATOM 2092 O O . ASN A 1 258 ? -8.135 13.251 -0.603 1.00 96.12 258 ASN A O 1
ATOM 2096 N N . ILE A 1 259 ? -6.132 12.486 -1.255 1.00 94.56 259 ILE A N 1
ATOM 2097 C CA . ILE A 1 259 ? -6.092 11.388 -0.278 1.00 94.56 259 ILE A CA 1
ATOM 2098 C C . ILE A 1 259 ? -6.052 11.940 1.150 1.00 94.56 259 ILE A C 1
ATOM 2100 O O . ILE A 1 259 ? -6.744 11.409 2.021 1.00 94.56 259 ILE A O 1
ATOM 2104 N N . GLN A 1 260 ? -5.273 12.995 1.397 1.00 91.44 260 GLN A N 1
ATOM 2105 C CA . GLN A 1 260 ? -5.207 13.631 2.710 1.00 91.44 260 GLN A CA 1
ATOM 2106 C C . GLN A 1 260 ? -6.567 14.216 3.120 1.00 91.44 260 GLN A C 1
ATOM 2108 O O . GLN A 1 260 ? -7.041 13.919 4.215 1.00 91.44 260 GLN A O 1
ATOM 2113 N N . GLU A 1 261 ? -7.258 14.922 2.222 1.00 95.00 261 GLU A N 1
ATOM 2114 C CA . GLU A 1 261 ? -8.607 15.442 2.490 1.00 95.00 261 GLU A CA 1
ATOM 2115 C C . GLU A 1 261 ? -9.623 14.336 2.811 1.00 95.00 261 GLU A C 1
ATOM 2117 O O . GLU A 1 261 ? -10.481 14.483 3.687 1.00 95.00 261 GLU A O 1
ATOM 2122 N N . ILE A 1 262 ? -9.557 13.207 2.096 1.00 96.19 262 ILE A N 1
ATOM 2123 C CA . ILE A 1 262 ? -10.412 12.046 2.367 1.00 96.19 262 ILE A CA 1
ATOM 2124 C C . ILE A 1 262 ? -10.096 11.463 3.748 1.00 96.19 262 ILE A C 1
ATOM 2126 O O . ILE A 1 262 ? -11.024 11.127 4.487 1.00 96.19 262 ILE A O 1
ATOM 2130 N N . ASN A 1 263 ? -8.819 11.362 4.121 1.00 92.69 263 ASN A N 1
ATOM 2131 C CA . ASN A 1 263 ? -8.422 10.883 5.444 1.00 92.69 263 ASN A CA 1
ATOM 2132 C C . ASN A 1 263 ? -8.967 11.789 6.557 1.00 92.69 263 ASN A C 1
ATOM 2134 O O . ASN A 1 263 ? -9.517 11.277 7.533 1.00 92.69 263 ASN A O 1
ATOM 2138 N N . ASP A 1 264 ? -8.910 13.109 6.381 1.00 94.31 264 ASP A N 1
ATOM 2139 C CA . ASP A 1 264 ? -9.449 14.075 7.345 1.00 94.31 264 ASP A CA 1
ATOM 2140 C C . ASP A 1 264 ? -10.979 13.943 7.480 1.00 94.31 264 ASP A C 1
ATOM 2142 O O . ASP A 1 264 ? -11.530 13.933 8.588 1.00 94.31 264 ASP A O 1
ATOM 2146 N N . LYS A 1 265 ? -11.686 13.719 6.363 1.00 97.75 265 LYS A N 1
ATOM 2147 C CA . LYS A 1 265 ? -13.131 13.415 6.362 1.00 97.75 265 LYS A CA 1
ATOM 2148 C C . LYS A 1 265 ? -13.446 12.099 7.077 1.00 97.75 265 LYS A C 1
ATOM 2150 O O . LYS A 1 265 ? -14.412 12.038 7.842 1.00 97.75 265 LYS A O 1
ATOM 2155 N N . ILE A 1 266 ? -12.649 11.049 6.858 1.00 95.00 266 ILE A N 1
ATOM 2156 C CA . ILE A 1 266 ? -12.808 9.755 7.541 1.00 95.00 266 ILE A CA 1
ATOM 2157 C C . ILE A 1 266 ? -12.628 9.926 9.053 1.00 95.00 266 ILE A C 1
ATOM 2159 O O . ILE A 1 266 ? -13.440 9.395 9.811 1.00 95.00 266 ILE A O 1
ATOM 2163 N N . LEU A 1 267 ? -11.626 10.694 9.492 1.00 93.44 267 LEU A N 1
ATOM 2164 C CA . LEU A 1 267 ? -11.390 10.985 10.909 1.00 93.44 267 LEU A CA 1
ATOM 2165 C C . LEU A 1 267 ? -12.589 11.702 11.551 1.00 93.44 267 LEU A C 1
ATOM 2167 O O . LEU A 1 267 ? -13.098 11.245 12.575 1.00 93.44 267 LEU A O 1
ATOM 2171 N N . SER A 1 268 ? -13.119 12.749 10.911 1.00 94.06 268 SER A N 1
ATOM 2172 C CA . SER A 1 268 ? -14.315 13.456 11.405 1.00 94.06 268 SER A CA 1
ATOM 2173 C C . SER A 1 268 ? -15.553 12.549 11.475 1.00 94.06 268 SER A C 1
ATOM 2175 O O . SER A 1 268 ? -16.334 12.593 12.430 1.00 94.06 268 SER A O 1
ATOM 2177 N N . LEU A 1 269 ? -15.751 11.683 10.476 1.00 97.31 269 LEU A N 1
ATOM 2178 C CA . LEU A 1 269 ? -16.857 10.724 10.482 1.00 97.31 269 LEU A CA 1
ATOM 2179 C C . LEU A 1 269 ? -16.715 9.688 11.603 1.00 97.31 269 LEU A C 1
ATOM 2181 O O . LEU A 1 269 ? -17.718 9.322 12.216 1.00 97.31 269 LEU A O 1
ATOM 2185 N N . GLN A 1 270 ? -15.498 9.233 11.900 1.00 96.12 270 GLN A N 1
ATOM 2186 C CA . GLN A 1 270 ? -15.233 8.311 13.006 1.00 96.12 270 GLN A CA 1
ATOM 2187 C C . GLN A 1 270 ? -15.552 8.936 14.370 1.00 96.12 270 GLN A C 1
ATOM 2189 O O . GLN A 1 270 ? -16.155 8.269 15.211 1.00 96.12 270 GLN A O 1
ATOM 2194 N N . GLU A 1 271 ? -15.241 10.217 14.570 1.00 94.69 271 GLU A N 1
ATOM 2195 C CA . GLU A 1 271 ? -15.617 10.955 15.781 1.00 94.69 271 GLU A CA 1
ATOM 2196 C C . GLU A 1 271 ? -17.144 11.038 15.941 1.00 94.69 271 GLU A C 1
ATOM 2198 O O . GLU A 1 271 ? -17.698 10.675 16.983 1.00 94.69 271 GLU A O 1
ATOM 2203 N N . LYS A 1 272 ? -17.858 11.408 14.868 1.00 97.75 272 LYS A N 1
ATOM 2204 C CA . LYS A 1 272 ? -19.331 11.435 14.861 1.00 97.75 272 LYS A CA 1
ATOM 2205 C C . LYS A 1 272 ? -19.939 10.057 15.139 1.00 97.75 272 LYS A C 1
ATOM 2207 O O . LYS A 1 272 ? -20.976 9.970 15.800 1.00 97.75 272 LYS A O 1
ATOM 2212 N N . LEU A 1 273 ? -19.320 8.980 14.645 1.00 95.31 273 LEU A N 1
ATOM 2213 C CA . LEU A 1 273 ? -19.741 7.607 14.939 1.00 95.31 273 LEU A CA 1
ATOM 2214 C C . LEU A 1 273 ? -19.565 7.263 16.420 1.00 95.31 273 LEU A C 1
ATOM 2216 O O . LEU A 1 273 ? -20.474 6.672 16.993 1.00 95.31 273 LEU A O 1
ATOM 2220 N N . MET A 1 274 ? -18.451 7.659 17.039 1.00 93.75 274 MET A N 1
ATOM 2221 C CA . MET A 1 274 ? -18.194 7.472 18.472 1.00 93.75 274 MET A CA 1
ATOM 2222 C C . MET A 1 274 ? -19.274 8.139 19.330 1.00 93.75 274 MET A C 1
ATOM 2224 O O . MET A 1 274 ? -19.878 7.483 20.180 1.00 93.75 274 MET A O 1
ATOM 2228 N N . VAL A 1 275 ? -19.590 9.408 19.046 1.00 96.44 275 VAL A N 1
ATOM 2229 C CA . VAL A 1 275 ? -20.642 10.149 19.761 1.00 96.44 275 VAL A CA 1
ATOM 2230 C C . VAL A 1 275 ? -21.997 9.457 19.606 1.00 96.44 275 VAL A C 1
ATOM 2232 O O . VAL A 1 275 ? -22.651 9.153 20.601 1.00 96.44 275 VAL A O 1
ATOM 2235 N N . LYS A 1 276 ? -22.399 9.134 18.368 1.00 97.88 276 LYS A N 1
ATOM 2236 C CA . LYS A 1 276 ? -23.678 8.451 18.109 1.00 97.88 276 LYS A CA 1
ATOM 2237 C C . LYS A 1 276 ? -23.748 7.064 18.753 1.00 97.88 276 LYS A C 1
ATOM 2239 O O . LYS A 1 276 ? -24.812 6.686 19.235 1.00 97.88 276 LYS A O 1
ATOM 2244 N N . SER A 1 277 ? -22.641 6.322 18.779 1.00 97.00 277 SER A N 1
ATOM 2245 C CA . SER A 1 277 ? -22.565 5.003 19.417 1.00 97.00 277 SER A CA 1
ATOM 2246 C C . SER A 1 277 ? -22.767 5.096 20.930 1.00 97.00 277 SER A C 1
ATOM 2248 O O . SER A 1 277 ? -23.537 4.318 21.482 1.00 97.00 277 SER A O 1
ATOM 2250 N N . ASN A 1 278 ? -22.138 6.072 21.592 1.00 96.38 278 ASN A N 1
ATOM 2251 C CA . ASN A 1 278 ? -22.310 6.295 23.029 1.00 96.38 278 ASN A CA 1
ATOM 2252 C C . ASN A 1 278 ? -23.754 6.707 23.373 1.00 96.38 278 ASN A C 1
ATOM 2254 O O . ASN A 1 278 ? -24.356 6.185 24.309 1.00 96.38 278 ASN A O 1
ATOM 2258 N N . THR A 1 279 ? -24.353 7.601 22.578 1.00 97.75 279 THR A N 1
ATOM 2259 C CA . THR A 1 279 ? -25.767 7.974 22.742 1.00 97.75 279 THR A CA 1
ATOM 2260 C C . THR A 1 279 ? -26.691 6.765 22.595 1.00 97.75 279 THR A C 1
ATOM 2262 O O . THR A 1 279 ? -27.602 6.597 23.405 1.00 97.75 279 THR A O 1
ATOM 2265 N N . LEU A 1 280 ? -26.446 5.903 21.602 1.00 97.56 280 LEU A N 1
ATOM 2266 C CA . LEU A 1 280 ? -27.234 4.689 21.388 1.00 97.56 280 LEU A CA 1
ATOM 2267 C C . LEU A 1 280 ? -27.153 3.738 22.588 1.00 97.56 280 LEU A C 1
ATOM 2269 O O . LEU A 1 280 ? -28.187 3.252 23.041 1.00 97.56 280 LEU A O 1
ATOM 2273 N N . GLU A 1 281 ? -25.953 3.501 23.118 1.00 97.06 281 GLU A N 1
ATOM 2274 C CA . GLU A 1 281 ? -25.757 2.640 24.287 1.00 97.06 281 GLU A CA 1
ATOM 2275 C C . GLU A 1 281 ? -26.523 3.170 25.512 1.00 97.06 281 GLU A C 1
ATOM 2277 O O . GLU A 1 281 ? -27.214 2.415 26.198 1.00 97.06 281 GLU A O 1
ATOM 2282 N N . ASN A 1 282 ? -26.476 4.484 25.754 1.00 97.50 282 ASN A N 1
ATOM 2283 C CA . ASN A 1 282 ? -27.207 5.112 26.857 1.00 97.50 282 ASN A CA 1
ATOM 2284 C C . ASN A 1 282 ? -28.728 4.997 26.682 1.00 97.50 282 ASN A C 1
ATOM 2286 O O . ASN A 1 282 ? -29.427 4.621 27.621 1.00 97.50 282 ASN A O 1
ATOM 2290 N N . MET A 1 283 ? -29.248 5.233 25.472 1.00 98.00 283 MET A N 1
ATOM 2291 C CA . MET A 1 283 ? -30.676 5.055 25.184 1.00 98.00 283 MET A CA 1
ATOM 2292 C C . MET A 1 283 ? -31.129 3.599 25.348 1.00 98.00 283 MET A C 1
ATOM 2294 O O . MET A 1 283 ? -32.245 3.351 25.803 1.00 98.00 283 MET A O 1
ATOM 2298 N N . GLN A 1 284 ? -30.278 2.624 25.014 1.00 98.31 284 GLN A N 1
ATOM 2299 C CA . GLN A 1 284 ? -30.569 1.206 25.241 1.00 98.31 284 GLN A CA 1
ATOM 2300 C C . GLN A 1 284 ? -30.654 0.869 26.736 1.00 98.31 284 GLN A C 1
ATOM 2302 O O . GLN A 1 284 ? -31.571 0.148 27.132 1.00 98.31 284 GLN A O 1
ATOM 2307 N N . LYS A 1 285 ? -29.768 1.430 27.571 1.00 97.94 285 LYS A N 1
ATOM 2308 C CA . LYS A 1 285 ? -29.832 1.284 29.038 1.00 97.94 285 LYS A CA 1
ATOM 2309 C C . LYS A 1 285 ? -31.123 1.880 29.603 1.00 97.94 285 LYS A C 1
ATOM 2311 O O . LYS A 1 285 ? -31.848 1.184 30.310 1.00 97.94 285 LYS A O 1
ATOM 2316 N N . SER A 1 286 ? -31.469 3.110 29.217 1.00 98.00 286 SER A N 1
ATOM 2317 C CA . SER A 1 286 ? -32.725 3.746 29.642 1.00 98.00 286 SER A CA 1
ATOM 2318 C C . SER A 1 286 ? -33.961 2.971 29.172 1.00 98.00 286 SER A C 1
ATOM 2320 O O . SER A 1 286 ? -34.915 2.813 29.929 1.00 98.00 286 SER A O 1
ATOM 2322 N N . LYS A 1 287 ? -33.947 2.419 27.949 1.00 98.38 287 LYS A N 1
ATOM 2323 C CA . LYS A 1 287 ? -35.026 1.546 27.457 1.00 98.38 287 LYS A CA 1
ATOM 2324 C C . LYS A 1 287 ? -35.184 0.300 28.331 1.00 98.38 287 LYS A C 1
ATOM 2326 O O . LYS A 1 287 ? -36.315 -0.070 28.644 1.00 98.38 287 LYS A O 1
ATOM 2331 N N . ALA A 1 288 ? -34.083 -0.353 28.706 1.00 98.06 288 ALA A N 1
ATOM 2332 C CA . ALA A 1 288 ? -34.119 -1.536 29.564 1.00 98.06 288 ALA A CA 1
ATOM 2333 C C . ALA A 1 288 ? -34.703 -1.209 30.949 1.00 98.06 288 ALA A C 1
ATOM 2335 O O . ALA A 1 288 ? -35.584 -1.924 31.419 1.00 98.06 288 ALA A O 1
ATOM 2336 N N . GLU A 1 289 ? -34.296 -0.090 31.555 1.00 98.00 289 GLU A N 1
ATOM 2337 C CA . GLU A 1 289 ? -34.829 0.378 32.842 1.00 98.00 289 GLU A CA 1
ATOM 2338 C C . GLU A 1 289 ? -36.339 0.663 32.782 1.00 98.00 289 GLU A C 1
ATOM 2340 O O . GLU A 1 289 ? -37.105 0.187 33.624 1.00 98.00 289 GLU A O 1
ATOM 2345 N N . LEU A 1 290 ? -36.789 1.383 31.748 1.00 98.44 290 LEU A N 1
ATOM 2346 C CA . LEU A 1 290 ? -38.210 1.662 31.529 1.00 98.44 290 LEU A CA 1
ATOM 2347 C C . LEU A 1 290 ? -39.018 0.383 31.298 1.00 98.44 290 LEU A C 1
ATOM 2349 O O . LEU A 1 290 ? -40.129 0.263 31.807 1.00 98.44 290 LEU A O 1
ATOM 2353 N N . THR A 1 291 ? -38.456 -0.586 30.575 1.00 98.25 291 THR A N 1
ATOM 2354 C CA . THR A 1 291 ? -39.108 -1.880 30.337 1.00 98.25 291 THR A CA 1
ATOM 2355 C C . THR A 1 291 ? -39.277 -2.654 31.645 1.00 98.25 291 THR A C 1
ATOM 2357 O O . THR A 1 291 ? -40.361 -3.168 31.906 1.00 98.25 291 THR A O 1
ATOM 2360 N N . SER A 1 292 ? -38.259 -2.682 32.511 1.00 98.25 292 SER A N 1
ATOM 2361 C CA . SER A 1 292 ? -38.357 -3.317 33.833 1.00 98.25 292 SER A CA 1
ATOM 2362 C C . SER A 1 292 ? -39.441 -2.677 34.704 1.00 98.25 292 SER A C 1
ATOM 2364 O O . SER A 1 292 ? -40.237 -3.388 35.318 1.00 98.25 292 SER A O 1
ATOM 2366 N N . ARG A 1 293 ? -39.525 -1.338 34.720 1.00 98.06 293 ARG A N 1
ATOM 2367 C CA . ARG A 1 293 ? -40.586 -0.608 35.437 1.00 98.06 293 ARG A CA 1
ATOM 2368 C C . ARG A 1 293 ? -41.967 -0.918 34.870 1.00 98.06 293 ARG A C 1
ATOM 2370 O O . ARG A 1 293 ? -42.889 -1.170 35.637 1.00 98.06 293 ARG A O 1
ATOM 2377 N N . LEU A 1 294 ? -42.092 -0.939 33.544 1.00 98.19 294 LEU A N 1
ATOM 2378 C CA . LEU A 1 294 ? -43.338 -1.272 32.862 1.00 98.19 294 LEU A CA 1
ATOM 2379 C C . LEU A 1 294 ? -43.825 -2.674 33.244 1.00 98.19 294 LEU A C 1
ATOM 2381 O O . LEU A 1 294 ? -44.989 -2.825 33.598 1.00 98.19 294 LEU A O 1
ATOM 2385 N N . VAL A 1 295 ? -42.939 -3.675 33.231 1.00 98.06 295 VAL A N 1
ATOM 2386 C CA . VAL A 1 295 ? -43.264 -5.056 33.626 1.00 98.06 295 VAL A CA 1
ATOM 2387 C C . VAL A 1 295 ? -43.693 -5.126 35.093 1.00 98.06 295 VAL A C 1
ATOM 2389 O O . VAL A 1 295 ? -44.706 -5.749 35.403 1.00 98.06 295 VAL A O 1
ATOM 2392 N N . TYR A 1 296 ? -42.977 -4.451 35.997 1.00 97.62 296 TYR A N 1
ATOM 2393 C CA . TYR A 1 296 ? -43.349 -4.390 37.413 1.00 97.62 296 TYR A CA 1
ATOM 2394 C C . TYR A 1 296 ? -44.747 -3.784 37.622 1.00 97.62 296 TYR A C 1
ATOM 2396 O O . TYR A 1 296 ? -45.580 -4.355 38.330 1.00 97.62 296 TYR A O 1
ATOM 2404 N N . THR A 1 297 ? -45.030 -2.650 36.975 1.00 97.88 297 THR A N 1
ATOM 2405 C CA . THR A 1 297 ? -46.340 -1.993 37.049 1.00 97.88 297 THR A CA 1
ATOM 2406 C C . THR A 1 297 ? -47.435 -2.870 36.443 1.00 97.88 297 THR A C 1
ATOM 2408 O O . THR A 1 297 ? -48.480 -3.039 37.066 1.00 97.88 297 THR A O 1
ATOM 2411 N N . ALA A 1 298 ? -47.185 -3.484 35.282 1.00 97.75 298 ALA A N 1
ATOM 2412 C CA . ALA A 1 298 ? -48.133 -4.377 34.621 1.00 97.75 298 ALA A CA 1
ATOM 2413 C C . ALA A 1 298 ? -48.505 -5.580 35.501 1.00 97.75 298 ALA A C 1
ATOM 2415 O O . ALA A 1 298 ? -49.682 -5.901 35.605 1.00 97.75 298 ALA A O 1
ATOM 2416 N N . ASN A 1 299 ? -47.538 -6.189 36.194 1.00 96.94 299 ASN A N 1
ATOM 2417 C CA . ASN A 1 299 ? -47.784 -7.325 37.093 1.00 96.94 299 ASN A CA 1
ATOM 2418 C C . ASN A 1 299 ? -48.492 -6.924 38.403 1.00 96.94 299 ASN A C 1
ATOM 2420 O O . ASN A 1 299 ? -49.177 -7.739 39.023 1.00 96.94 299 ASN A O 1
ATOM 2424 N N . SER A 1 300 ? -48.359 -5.664 38.824 1.00 97.56 300 SER A N 1
ATOM 2425 C CA . SER A 1 300 ? -49.018 -5.153 40.034 1.00 97.56 300 SER A CA 1
ATOM 2426 C C . SER A 1 300 ? -50.525 -4.944 39.837 1.00 97.56 300 SER A C 1
ATOM 2428 O O . SER A 1 300 ? -51.288 -5.066 40.795 1.00 97.56 300 SER A O 1
ATOM 2430 N N . ILE A 1 301 ? -50.968 -4.655 38.607 1.00 97.25 301 ILE A N 1
ATOM 2431 C CA . ILE A 1 301 ? -52.378 -4.371 38.295 1.00 97.25 301 ILE A CA 1
ATOM 2432 C C . ILE A 1 301 ? -53.281 -5.598 38.534 1.00 97.25 301 ILE A C 1
ATOM 2434 O O . ILE A 1 301 ? -54.235 -5.452 39.298 1.00 97.25 301 ILE A O 1
ATOM 2438 N N . PRO A 1 302 ? -53.003 -6.804 37.989 1.00 97.56 302 PRO A N 1
ATOM 2439 C CA . PRO A 1 302 ? -53.796 -7.999 38.283 1.00 97.56 302 PRO A CA 1
ATOM 2440 C C . PRO A 1 302 ? -53.844 -8.325 39.775 1.00 97.56 302 PRO A C 1
ATOM 2442 O O . PRO A 1 302 ? -54.918 -8.571 40.305 1.00 97.56 302 PRO A O 1
ATOM 2445 N N . THR A 1 303 ? -52.709 -8.211 40.475 1.00 96.31 303 THR A N 1
ATOM 2446 C CA . THR A 1 303 ? -52.633 -8.464 41.926 1.00 96.31 303 THR A CA 1
ATOM 2447 C C . THR A 1 303 ? -53.571 -7.542 42.714 1.00 96.31 303 THR A C 1
ATOM 2449 O O . THR A 1 303 ? -54.242 -7.973 43.649 1.00 96.31 303 THR A O 1
ATOM 2452 N N . LEU A 1 304 ? -53.625 -6.251 42.360 1.00 97.25 304 LEU A N 1
ATOM 2453 C CA . LEU A 1 304 ? -54.554 -5.306 42.986 1.00 97.25 304 LEU A CA 1
ATOM 2454 C C . LEU A 1 304 ? -56.003 -5.575 42.571 1.00 97.25 304 LEU A C 1
ATOM 2456 O O . LEU A 1 304 ? -56.891 -5.481 43.410 1.00 97.25 304 LEU A O 1
ATOM 2460 N N . SER A 1 305 ? -56.239 -5.947 41.311 1.00 96.94 305 SER A N 1
ATOM 2461 C CA . SER A 1 305 ? -57.566 -6.320 40.815 1.00 96.94 305 SER A CA 1
ATOM 2462 C C . SER A 1 305 ? -58.138 -7.521 41.571 1.00 96.94 305 SER A C 1
ATOM 2464 O O . SER A 1 305 ? -59.297 -7.486 41.973 1.00 96.94 305 SER A O 1
ATOM 2466 N N . GLU A 1 306 ? -57.327 -8.556 41.810 1.00 97.00 306 GLU A N 1
ATOM 2467 C CA . GLU A 1 306 ? -57.703 -9.736 42.596 1.00 97.00 306 GLU A CA 1
ATOM 2468 C C . GLU A 1 306 ? -58.049 -9.356 44.041 1.00 97.00 306 GLU A C 1
ATOM 2470 O O . GLU A 1 306 ? -59.095 -9.760 44.545 1.00 97.00 306 GLU A O 1
ATOM 2475 N N . LYS A 1 307 ? -57.229 -8.516 44.690 1.00 97.31 307 LYS A N 1
ATOM 2476 C CA . LYS A 1 307 ? -57.509 -8.014 46.049 1.00 97.31 307 LYS A CA 1
ATOM 2477 C C . LYS A 1 307 ? -58.826 -7.244 46.119 1.00 97.31 307 LYS A C 1
ATOM 2479 O O . LYS A 1 307 ? -59.653 -7.543 46.973 1.00 97.31 307 LYS A O 1
ATOM 2484 N N . ILE A 1 308 ? -59.048 -6.311 45.191 1.00 97.38 308 ILE A N 1
ATOM 2485 C CA . ILE A 1 308 ? -60.293 -5.533 45.117 1.00 97.38 308 ILE A CA 1
ATOM 2486 C C . ILE A 1 308 ? -61.493 -6.463 44.895 1.00 97.38 308 ILE A C 1
ATOM 2488 O O . ILE A 1 308 ? -62.535 -6.282 45.517 1.00 97.38 308 ILE A O 1
ATOM 2492 N N . GLN A 1 309 ? -61.368 -7.481 44.041 1.00 97.19 309 GLN A N 1
ATOM 2493 C CA . GLN A 1 309 ? -62.447 -8.436 43.788 1.00 97.19 309 GLN A CA 1
ATOM 2494 C C . GLN A 1 309 ? -62.806 -9.262 45.035 1.00 97.19 309 GLN A C 1
ATOM 2496 O O . GLN A 1 309 ? -63.991 -9.505 45.292 1.00 97.19 309 GLN A O 1
ATOM 2501 N N . VAL A 1 310 ? -61.805 -9.668 45.822 1.00 96.94 310 VAL A N 1
ATOM 2502 C CA . VAL A 1 310 ? -62.011 -10.341 47.114 1.00 96.94 310 VAL A CA 1
ATOM 2503 C C . VAL A 1 310 ? -62.722 -9.406 48.096 1.00 96.94 310 VAL A C 1
ATOM 2505 O O . VAL A 1 310 ? -63.768 -9.775 48.626 1.00 96.94 310 VAL A O 1
ATOM 2508 N N . GLU A 1 311 ? -62.233 -8.173 48.259 1.00 96.56 311 GLU A N 1
ATOM 2509 C CA . GLU A 1 311 ? -62.835 -7.165 49.146 1.00 96.56 311 GLU A CA 1
ATOM 2510 C C . GLU A 1 311 ? -64.292 -6.845 48.764 1.00 96.56 311 GLU A C 1
ATOM 2512 O O . GLU A 1 311 ? -65.161 -6.735 49.630 1.00 96.56 311 GLU A O 1
ATOM 2517 N N . LEU A 1 312 ? -64.598 -6.745 47.465 1.00 97.00 312 LEU A N 1
ATOM 2518 C CA . LEU A 1 312 ? -65.964 -6.539 46.971 1.00 97.00 312 LEU A CA 1
ATOM 2519 C C . LEU A 1 312 ? -66.883 -7.729 47.286 1.00 97.00 312 LEU A C 1
ATOM 2521 O O . LEU A 1 312 ? -68.049 -7.529 47.635 1.00 97.00 312 LEU A O 1
ATOM 2525 N N . SER A 1 313 ? -66.367 -8.956 47.195 1.00 96.56 313 SER A N 1
ATOM 2526 C CA . SER A 1 313 ? -67.124 -10.176 47.505 1.00 96.56 313 SER A CA 1
ATOM 2527 C C . SER A 1 313 ? -67.435 -10.279 49.001 1.00 96.56 313 SER A C 1
ATOM 2529 O O . SER A 1 313 ? -68.570 -10.567 49.388 1.00 96.56 313 SER A O 1
ATOM 2531 N N . GLU A 1 314 ? -66.452 -9.986 49.856 1.00 96.56 314 GLU A N 1
ATOM 2532 C CA . GLU A 1 314 ? -66.633 -9.937 51.310 1.00 96.56 314 GLU A CA 1
ATOM 2533 C C . GLU A 1 314 ? -67.611 -8.837 51.722 1.00 96.56 314 GLU A C 1
ATOM 2535 O O . GLU A 1 314 ? -68.509 -9.076 52.531 1.00 96.56 314 GLU A O 1
ATOM 2540 N N . ARG A 1 315 ? -67.491 -7.646 51.128 1.00 96.38 315 ARG A N 1
ATOM 2541 C CA . ARG A 1 315 ? -68.422 -6.541 51.366 1.00 96.38 315 ARG A CA 1
ATOM 2542 C C . ARG A 1 315 ? -69.858 -6.931 51.025 1.00 96.38 315 ARG A C 1
ATOM 2544 O O . ARG A 1 315 ? -70.753 -6.681 51.827 1.00 96.38 315 ARG A O 1
ATOM 2551 N N . SER A 1 316 ? -70.074 -7.574 49.878 1.00 95.75 316 SER A N 1
ATOM 2552 C CA . SER A 1 316 ? -71.403 -8.048 49.476 1.00 95.75 316 SER A CA 1
ATOM 2553 C C . SER A 1 316 ? -71.981 -9.055 50.482 1.00 95.75 316 SER A C 1
ATOM 2555 O O . SER A 1 316 ? -73.154 -8.959 50.850 1.00 95.75 316 SER A O 1
ATOM 2557 N N . LYS A 1 317 ? -71.151 -9.968 51.009 1.00 96.12 317 LYS A N 1
ATOM 2558 C CA . LYS A 1 317 ? -71.549 -10.901 52.076 1.00 96.12 317 LYS A CA 1
ATOM 2559 C C . LYS A 1 317 ? -71.977 -10.162 53.352 1.00 96.12 317 LYS A C 1
ATOM 2561 O O . LYS A 1 317 ? -73.040 -10.463 53.894 1.00 96.12 317 LYS A O 1
ATOM 2566 N N . TRP A 1 318 ? -71.189 -9.186 53.805 1.00 95.94 318 TRP A N 1
ATOM 2567 C CA . TRP A 1 318 ? -71.512 -8.374 54.985 1.00 95.94 318 TRP A CA 1
ATOM 2568 C C . TRP A 1 318 ? -72.791 -7.550 54.808 1.00 95.94 318 TRP A C 1
ATOM 2570 O O . TRP A 1 318 ? -73.565 -7.410 55.752 1.00 95.94 318 TRP A O 1
ATOM 2580 N N . GLU A 1 319 ? -73.042 -7.014 53.613 1.00 96.38 319 GLU A N 1
ATOM 2581 C CA . GLU A 1 319 ? -74.267 -6.263 53.310 1.00 96.38 319 GLU A CA 1
ATOM 2582 C C . GLU A 1 319 ? -75.519 -7.155 53.405 1.00 96.38 319 GLU A C 1
ATOM 2584 O O . GLU A 1 319 ? -76.519 -6.739 53.996 1.00 96.38 319 GLU A O 1
ATOM 2589 N N . MET A 1 320 ? -75.445 -8.402 52.924 1.00 95.38 320 MET A N 1
ATOM 2590 C CA . MET A 1 320 ? -76.520 -9.397 53.067 1.00 95.38 320 MET A CA 1
ATOM 2591 C C . MET A 1 320 ? -76.771 -9.783 54.529 1.00 95.38 320 MET A C 1
ATOM 2593 O O . MET A 1 320 ? -77.918 -9.818 54.976 1.00 95.38 320 MET A O 1
ATOM 2597 N N . GLU A 1 321 ? -75.707 -10.043 55.290 1.00 96.25 321 GLU A N 1
ATOM 2598 C CA . GLU A 1 321 ? -75.804 -10.375 56.714 1.00 96.25 321 GLU A CA 1
ATOM 2599 C C . GLU A 1 321 ? -76.387 -9.209 57.521 1.00 96.25 321 GLU A C 1
ATOM 2601 O O . GLU A 1 321 ? -77.286 -9.400 58.339 1.00 96.25 321 GLU A O 1
ATOM 2606 N N . LYS A 1 322 ? -75.958 -7.976 57.227 1.00 96.19 322 LYS A N 1
ATOM 2607 C CA . LYS A 1 322 ? -76.510 -6.758 57.827 1.00 96.19 322 LYS A CA 1
ATOM 2608 C C . LYS A 1 322 ? -78.001 -6.601 57.527 1.00 96.19 322 LYS A C 1
ATOM 2610 O O . LYS A 1 322 ? -78.756 -6.268 58.438 1.00 96.19 322 LYS A O 1
ATOM 2615 N N . ALA A 1 323 ? -78.433 -6.837 56.286 1.00 96.62 323 ALA A N 1
ATOM 2616 C CA . ALA A 1 323 ? -79.845 -6.766 55.908 1.00 96.62 323 ALA A CA 1
ATOM 2617 C C . ALA A 1 323 ? -80.686 -7.837 56.624 1.00 96.62 323 ALA A C 1
ATOM 2619 O O . ALA A 1 323 ? -81.766 -7.535 57.135 1.00 96.62 323 ALA A O 1
ATOM 2620 N N . ASN A 1 324 ? -80.170 -9.065 56.724 1.00 96.19 324 ASN A N 1
ATOM 2621 C CA . ASN A 1 324 ? -80.830 -10.147 57.451 1.00 96.19 324 ASN A CA 1
ATOM 2622 C C . ASN A 1 324 ? -80.941 -9.844 58.955 1.00 96.19 324 ASN A C 1
ATOM 2624 O O . ASN A 1 324 ? -82.008 -9.987 59.547 1.00 96.19 324 ASN A O 1
ATOM 2628 N N . ASN A 1 325 ? -79.865 -9.348 59.565 1.00 96.81 325 ASN A N 1
ATOM 2629 C CA . ASN A 1 325 ? -79.854 -8.964 60.975 1.00 96.81 325 ASN A CA 1
ATOM 2630 C C . ASN A 1 325 ? -80.796 -7.785 61.251 1.00 96.81 325 ASN A C 1
ATOM 2632 O O . ASN A 1 325 ? -81.521 -7.813 62.239 1.00 96.81 325 ASN A O 1
ATOM 2636 N N . ALA A 1 326 ? -80.850 -6.784 60.367 1.00 96.81 326 ALA A N 1
ATOM 2637 C CA . ALA A 1 326 ? -81.802 -5.678 60.480 1.00 96.81 326 ALA A CA 1
ATOM 2638 C C . ALA A 1 326 ? -83.261 -6.166 60.426 1.00 96.81 326 ALA A C 1
ATOM 2640 O O . ALA A 1 326 ? -84.090 -5.697 61.204 1.00 96.81 326 ALA A O 1
ATOM 2641 N N . LYS A 1 327 ? -83.563 -7.150 59.566 1.00 96.44 327 LYS A N 1
ATOM 2642 C CA . LYS A 1 327 ? -84.882 -7.797 59.517 1.00 96.44 327 LYS A CA 1
ATOM 2643 C C . LYS A 1 327 ? -85.210 -8.511 60.833 1.00 96.44 327 LYS A C 1
ATOM 2645 O O . LYS A 1 327 ? -86.291 -8.308 61.374 1.00 96.44 327 LYS A O 1
ATOM 2650 N N . HIS A 1 328 ? -84.271 -9.285 61.380 1.00 94.88 328 HIS A N 1
ATOM 2651 C CA . HIS A 1 328 ? -84.451 -9.945 62.677 1.00 94.88 328 HIS A CA 1
ATOM 2652 C C . HIS A 1 328 ? -84.663 -8.952 63.826 1.00 94.88 328 HIS A C 1
ATOM 2654 O O . HIS A 1 328 ? -85.502 -9.192 64.691 1.00 94.88 328 HIS A O 1
ATOM 2660 N N . VAL A 1 329 ? -83.933 -7.833 63.837 1.00 95.88 329 VAL A N 1
ATOM 2661 C CA . VAL A 1 329 ? -84.118 -6.771 64.837 1.00 95.88 329 VAL A CA 1
ATOM 2662 C C . VAL A 1 329 ? -85.523 -6.175 64.738 1.00 95.88 329 VAL A C 1
ATOM 2664 O O . VAL A 1 329 ? -86.202 -6.100 65.758 1.00 95.88 329 VAL A O 1
ATOM 2667 N N . ALA A 1 330 ? -85.998 -5.846 63.533 1.00 95.19 330 ALA A N 1
ATOM 2668 C CA . ALA A 1 330 ? -87.348 -5.318 63.331 1.00 95.19 330 ALA A CA 1
ATOM 2669 C C . ALA A 1 330 ? -88.445 -6.305 63.785 1.00 95.19 330 ALA A C 1
ATOM 2671 O O . ALA A 1 330 ? -89.391 -5.902 64.456 1.00 95.19 330 ALA A O 1
ATOM 2672 N N . GLU A 1 331 ? -88.292 -7.604 63.496 1.00 93.50 331 GLU A N 1
ATOM 2673 C CA . GLU A 1 331 ? -89.211 -8.656 63.969 1.00 93.50 331 GLU A CA 1
ATOM 2674 C C . GLU A 1 331 ? -89.243 -8.757 65.507 1.00 93.50 331 GLU A C 1
ATOM 2676 O O . GLU A 1 331 ? -90.290 -9.023 66.102 1.00 93.50 331 GLU A O 1
ATOM 2681 N N . ILE A 1 332 ? -88.098 -8.569 66.174 1.00 93.50 332 ILE A N 1
ATOM 2682 C CA . ILE A 1 332 ? -88.012 -8.558 67.642 1.00 93.50 332 ILE A CA 1
ATOM 2683 C C . ILE A 1 332 ? -88.676 -7.301 68.206 1.00 93.50 332 ILE A C 1
ATOM 2685 O O . ILE A 1 332 ? -89.449 -7.399 69.159 1.00 93.50 332 ILE A O 1
ATOM 2689 N N . GLU A 1 333 ? -88.398 -6.132 67.630 1.00 92.62 333 GLU A N 1
ATOM 2690 C CA . GLU A 1 333 ? -88.999 -4.861 68.041 1.00 92.62 333 GLU A CA 1
ATOM 2691 C C . GLU A 1 333 ? -90.525 -4.881 67.889 1.00 92.62 333 GLU A C 1
ATOM 2693 O O . GLU A 1 333 ? -91.231 -4.482 68.815 1.00 92.62 333 GLU A O 1
ATOM 2698 N N . GLU A 1 334 ? -91.043 -5.426 66.785 1.00 91.38 334 GLU A N 1
ATOM 2699 C CA . GLU A 1 334 ? -92.478 -5.627 66.559 1.00 91.38 334 GLU A CA 1
ATOM 2700 C C . GLU A 1 334 ? -93.095 -6.533 67.636 1.00 91.38 334 GLU A C 1
ATOM 2702 O O . GLU A 1 334 ? -94.071 -6.153 68.289 1.00 91.38 334 GLU A O 1
ATOM 2707 N N . LYS A 1 335 ? -92.477 -7.693 67.910 1.00 91.25 335 LYS A N 1
ATOM 2708 C CA . LYS A 1 335 ? -92.923 -8.604 68.981 1.00 91.25 335 LYS A CA 1
ATOM 2709 C C . LYS A 1 335 ? -92.903 -7.936 70.359 1.00 91.25 335 LYS A C 1
ATOM 2711 O O . LYS A 1 335 ? -93.822 -8.145 71.153 1.00 91.25 335 LYS A O 1
ATOM 2716 N N . LEU A 1 336 ? -91.885 -7.126 70.656 1.00 90.00 336 LEU A N 1
ATOM 2717 C CA . LEU A 1 336 ? -91.789 -6.377 71.913 1.00 90.00 336 LEU A CA 1
ATOM 2718 C C . LEU A 1 336 ? -92.853 -5.274 72.014 1.00 90.00 336 LEU A C 1
ATOM 2720 O O . LEU A 1 336 ? -93.384 -5.054 73.106 1.00 90.00 336 LEU A O 1
ATOM 2724 N N . MET A 1 337 ? -93.192 -4.601 70.909 1.00 86.75 337 MET A N 1
ATOM 2725 C CA . MET A 1 337 ? -94.290 -3.628 70.876 1.00 86.75 337 MET A CA 1
ATOM 2726 C C . MET A 1 337 ? -95.644 -4.295 71.143 1.0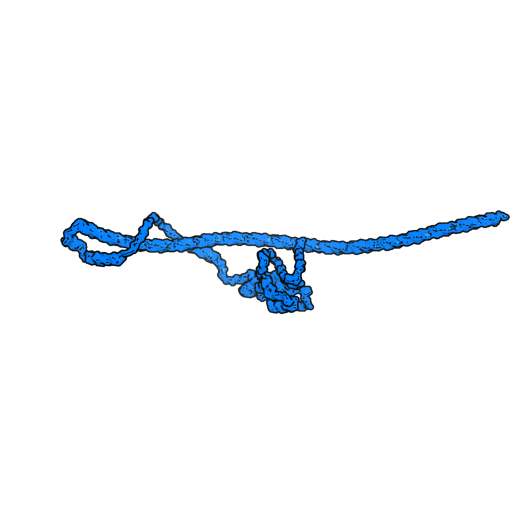0 86.75 337 MET A C 1
ATOM 2728 O O . MET A 1 337 ? -96.402 -3.794 71.976 1.00 86.75 337 MET A O 1
ATOM 2732 N N . CYS A 1 338 ? -95.921 -5.453 70.533 1.00 83.31 338 CYS A N 1
ATOM 2733 C CA . CYS A 1 338 ? -97.136 -6.227 70.813 1.00 83.31 338 CYS A CA 1
ATOM 2734 C C . CYS A 1 338 ? -97.247 -6.630 72.294 1.00 83.31 338 CYS A C 1
ATOM 2736 O O . CYS A 1 338 ? -98.325 -6.529 72.877 1.00 83.31 338 CYS A O 1
ATOM 2738 N N . LEU A 1 339 ? -96.142 -7.038 72.931 1.00 82.00 339 LEU A N 1
ATOM 2739 C CA . LEU A 1 339 ? -96.132 -7.419 74.349 1.00 82.00 339 LEU A CA 1
ATOM 2740 C C . LEU A 1 339 ? -96.389 -6.238 75.294 1.00 82.00 339 LEU A C 1
ATOM 2742 O O . LEU A 1 339 ? -97.141 -6.392 76.253 1.00 82.00 339 LEU A O 1
ATOM 2746 N N . ARG A 1 340 ? -95.825 -5.049 75.027 1.00 78.56 340 ARG A N 1
ATOM 2747 C CA . ARG A 1 340 ? -96.105 -3.854 75.854 1.00 78.56 340 ARG A CA 1
ATOM 2748 C C . ARG A 1 340 ? -97.570 -3.426 75.791 1.00 78.56 340 ARG A C 1
ATOM 2750 O O . ARG A 1 340 ? -98.102 -2.946 76.792 1.00 78.56 340 ARG A O 1
ATOM 2757 N N . GLY A 1 341 ? -98.220 -3.622 74.642 1.00 69.81 341 GLY A N 1
ATOM 2758 C CA . GLY A 1 341 ? -99.657 -3.389 74.489 1.00 69.81 341 GLY A CA 1
ATOM 2759 C C . GLY A 1 341 ? -100.520 -4.354 75.310 1.00 69.81 341 GLY A C 1
ATOM 2760 O O . GLY A 1 341 ? -101.607 -3.983 75.735 1.00 69.81 341 GLY A O 1
ATOM 2761 N N . LEU A 1 342 ? -100.024 -5.564 75.594 1.00 62.22 342 LEU A N 1
ATOM 2762 C CA . LEU A 1 342 ? -100.733 -6.561 76.405 1.00 62.22 342 LEU A CA 1
ATOM 2763 C C . LEU A 1 342 ? -100.563 -6.352 77.916 1.00 62.22 342 LEU A C 1
ATOM 2765 O O . LEU A 1 342 ? -101.404 -6.805 78.680 1.00 62.22 342 LEU A O 1
ATOM 2769 N N . THR A 1 343 ? -99.514 -5.657 78.360 1.00 57.62 343 THR A N 1
ATOM 2770 C CA . THR A 1 343 ? -99.280 -5.361 79.788 1.00 57.62 343 THR A CA 1
ATOM 2771 C C . THR A 1 343 ? -99.899 -4.038 80.257 1.00 57.62 343 THR A C 1
ATOM 2773 O O . THR A 1 343 ? -99.597 -3.583 81.356 1.00 57.62 343 THR A O 1
ATOM 2776 N N . SER A 1 344 ? -100.702 -3.379 79.415 1.00 52.44 344 SER A N 1
ATOM 2777 C CA . SER A 1 344 ? -101.386 -2.110 79.723 1.00 52.44 344 SER A CA 1
ATOM 2778 C C . SER A 1 344 ? -102.924 -2.201 79.700 1.00 52.44 344 SER A C 1
ATOM 2780 O O . SER A 1 344 ? -103.598 -1.172 79.727 1.00 52.44 344 SER A O 1
ATOM 2782 N N . SER A 1 345 ? -103.468 -3.424 79.740 1.00 41.75 345 SER A N 1
ATOM 2783 C CA . SER A 1 345 ? -104.817 -3.740 80.236 1.00 41.75 345 SER A CA 1
ATOM 2784 C C . SER A 1 345 ? -104.702 -4.532 81.529 1.00 41.75 345 SER A C 1
ATOM 2786 O O . SER A 1 345 ? -105.707 -4.511 82.274 1.00 41.75 345 SER A O 1
#

pLDDT: mean 76.01, std 19.81, range [26.78, 98.44]